Protein AF-A0A1F8VL27-F1 (afdb_monomer_lite)

Structure (mmCIF, N/CA/C/O backbone):
data_AF-A0A1F8VL27-F1
#
_entry.id   AF-A0A1F8VL27-F1
#
loop_
_atom_site.group_PDB
_atom_site.id
_atom_site.type_symbol
_atom_site.label_atom_id
_atom_site.label_alt_id
_atom_site.label_comp_id
_atom_site.label_asym_id
_atom_site.label_entity_id
_atom_site.label_seq_id
_atom_site.pdbx_PDB_ins_code
_atom_site.Cartn_x
_atom_site.Cartn_y
_atom_site.Cartn_z
_atom_site.occupancy
_atom_site.B_iso_or_equiv
_atom_site.auth_seq_id
_atom_site.auth_comp_id
_atom_site.auth_asym_id
_atom_site.auth_atom_id
_atom_site.pdbx_PDB_model_num
ATOM 1 N N . MET A 1 1 ? 39.957 13.087 52.249 1.00 36.94 1 MET A N 1
ATOM 2 C CA . MET A 1 1 ? 40.520 11.747 52.530 1.00 36.94 1 MET A CA 1
ATOM 3 C C . MET A 1 1 ? 40.989 11.180 51.196 1.00 36.94 1 MET A C 1
ATOM 5 O O . MET A 1 1 ? 40.164 10.711 50.435 1.00 36.94 1 MET A O 1
ATOM 9 N N . ASN A 1 2 ? 42.167 11.561 50.701 1.00 27.11 2 ASN A N 1
ATOM 10 C CA . ASN A 1 2 ? 43.513 11.086 51.067 1.00 27.11 2 ASN A CA 1
ATOM 11 C C . ASN A 1 2 ? 43.700 9.573 50.906 1.00 27.11 2 ASN A C 1
ATOM 13 O O . ASN A 1 2 ? 43.392 8.834 51.829 1.00 27.11 2 ASN A O 1
ATOM 17 N N . TYR A 1 3 ? 44.274 9.186 49.764 1.00 26.30 3 TYR A N 1
ATOM 18 C CA . TYR A 1 3 ? 45.431 8.286 49.612 1.00 26.30 3 TYR A CA 1
ATOM 19 C C . TYR A 1 3 ? 46.085 8.675 48.262 1.00 26.30 3 TYR A C 1
ATOM 21 O O . TYR A 1 3 ? 45.430 8.583 47.231 1.00 26.30 3 TYR A O 1
ATOM 29 N N . PHE A 1 4 ? 47.180 9.456 48.219 1.00 30.64 4 PHE A N 1
ATOM 30 C CA . PHE A 1 4 ? 48.604 9.043 48.260 1.00 30.64 4 PHE A CA 1
ATOM 31 C C . PHE A 1 4 ? 48.902 7.779 47.424 1.00 30.64 4 PHE A C 1
ATOM 33 O O . PHE A 1 4 ? 48.268 6.763 47.657 1.00 30.64 4 PHE A O 1
ATOM 40 N N . ALA A 1 5 ? 49.900 7.674 46.539 1.00 28.06 5 ALA A N 1
ATOM 41 C CA . ALA A 1 5 ? 50.883 8.572 45.920 1.00 28.06 5 ALA A CA 1
ATOM 42 C C . ALA A 1 5 ? 51.771 7.727 44.970 1.00 28.06 5 ALA A C 1
ATOM 44 O O . ALA A 1 5 ? 51.901 6.527 45.198 1.00 28.06 5 ALA A O 1
ATOM 45 N N . ARG A 1 6 ? 52.460 8.401 44.027 1.00 28.55 6 ARG A N 1
ATOM 46 C CA . ARG A 1 6 ? 53.805 8.143 43.424 1.00 28.55 6 ARG A CA 1
ATOM 47 C C . ARG A 1 6 ? 53.792 8.246 41.894 1.00 28.55 6 ARG A C 1
ATOM 49 O O . ARG A 1 6 ? 53.113 7.492 41.218 1.00 28.55 6 ARG A O 1
ATOM 56 N N . GLN A 1 7 ? 54.339 9.353 41.381 1.00 30.64 7 GLN A N 1
ATOM 57 C CA . GLN A 1 7 ? 55.710 9.520 40.844 1.00 30.64 7 GLN A CA 1
ATOM 58 C C . GLN A 1 7 ? 55.861 8.928 39.434 1.00 30.64 7 GLN A C 1
ATOM 60 O O . GLN A 1 7 ? 55.833 7.723 39.245 1.00 30.64 7 GLN A O 1
ATOM 65 N N . LEU A 1 8 ? 55.827 9.803 38.425 1.00 28.73 8 LEU A N 1
ATOM 66 C CA . LEU A 1 8 ? 56.994 10.374 37.726 1.00 28.73 8 LEU A CA 1
ATOM 67 C C . LEU A 1 8 ? 57.641 9.386 36.748 1.00 28.73 8 LEU A C 1
ATOM 69 O O . LEU A 1 8 ? 58.440 8.539 37.126 1.00 28.73 8 LEU A O 1
ATOM 73 N N . SER A 1 9 ? 57.395 9.603 35.460 1.00 27.09 9 SER A N 1
ATOM 74 C CA . SER A 1 9 ? 58.487 9.737 34.492 1.00 27.09 9 SER A CA 1
ATOM 75 C C . SER A 1 9 ? 57.970 10.393 33.214 1.00 27.09 9 SER A C 1
ATOM 77 O O . SER A 1 9 ? 57.107 9.891 32.503 1.00 27.09 9 SER A O 1
ATOM 79 N N . THR A 1 10 ? 58.510 11.583 32.991 1.00 37.25 10 THR A N 1
ATOM 80 C CA . THR A 1 10 ? 58.741 12.260 31.717 1.00 37.25 10 THR A CA 1
ATOM 81 C C . THR A 1 10 ? 58.771 11.330 30.503 1.00 37.25 10 THR A C 1
ATOM 83 O O . THR A 1 10 ? 59.777 10.683 30.228 1.00 37.25 10 THR A O 1
ATOM 86 N N . GLY A 1 11 ? 57.687 11.351 29.733 1.00 29.72 11 GLY A N 1
ATOM 87 C CA . GLY A 1 11 ? 57.675 10.997 28.322 1.00 29.72 11 GLY A CA 1
ATOM 88 C C . GLY A 1 11 ? 57.187 12.212 27.552 1.00 29.72 11 GLY A C 1
ATOM 89 O O . GLY A 1 11 ? 55.986 12.457 27.481 1.00 29.72 11 GLY A O 1
ATOM 90 N N . LEU A 1 12 ? 58.120 13.006 27.027 1.00 30.39 12 LEU A N 1
ATOM 91 C CA . LEU A 1 12 ? 57.834 14.044 26.046 1.00 30.39 12 LEU A CA 1
ATOM 92 C C . LEU A 1 12 ? 57.319 13.324 24.789 1.00 30.39 12 LEU A C 1
ATOM 94 O O . LEU A 1 12 ? 58.101 12.912 23.936 1.00 30.39 12 LEU A O 1
ATOM 98 N N . ILE A 1 13 ? 56.010 13.077 24.712 1.00 35.03 13 ILE A N 1
ATOM 99 C CA . ILE A 1 13 ? 55.389 12.585 23.486 1.00 35.03 13 ILE A CA 1
ATOM 100 C C . ILE A 1 13 ? 55.465 13.750 22.508 1.00 35.03 13 ILE A C 1
ATOM 102 O O . ILE A 1 13 ? 54.725 14.726 22.616 1.00 35.03 13 ILE A O 1
ATOM 106 N N . LEU A 1 14 ? 56.408 13.644 21.574 1.00 33.88 14 LEU A N 1
ATOM 107 C CA . LEU A 1 14 ? 56.347 14.320 20.291 1.00 33.88 14 LEU A CA 1
ATOM 108 C C . LEU A 1 14 ? 54.951 14.061 19.711 1.00 33.88 14 LEU A C 1
ATOM 110 O O . LEU A 1 14 ? 54.692 13.009 19.124 1.00 33.88 14 LEU A O 1
ATOM 114 N N . LEU A 1 15 ? 54.047 15.027 19.888 1.00 35.53 15 LEU A N 1
ATOM 115 C CA . LEU A 1 15 ? 52.908 15.234 19.005 1.00 35.53 15 LEU A CA 1
ATOM 116 C C . LEU A 1 15 ? 53.503 15.540 17.632 1.00 35.53 15 LEU A C 1
ATOM 118 O O . LEU A 1 15 ? 53.679 16.692 17.243 1.00 35.53 15 LEU A O 1
ATOM 122 N N . SER A 1 16 ? 53.888 14.479 16.922 1.00 41.06 16 SER A N 1
ATOM 123 C CA . SER A 1 16 ? 54.054 14.551 15.484 1.00 41.06 16 SER A CA 1
ATOM 124 C C . SER A 1 16 ? 52.701 14.989 14.949 1.00 41.06 16 SER A C 1
ATOM 126 O O . SER A 1 16 ? 51.689 14.295 15.058 1.00 41.06 16 SER A O 1
ATOM 128 N N . THR A 1 17 ? 52.666 16.219 14.460 1.00 42.97 17 THR A N 1
ATOM 129 C CA . THR A 1 17 ? 51.613 16.701 13.594 1.00 42.97 17 THR A CA 1
ATOM 130 C C . THR A 1 17 ? 51.611 15.767 12.391 1.00 42.97 17 THR A C 1
ATOM 132 O O . THR A 1 17 ? 52.380 15.938 11.445 1.00 42.97 17 THR A O 1
ATOM 135 N N . LEU A 1 18 ? 50.771 14.730 12.441 1.00 41.00 18 LEU A N 1
ATOM 136 C CA . LEU A 1 18 ? 50.341 14.002 11.257 1.00 41.00 18 LEU A CA 1
ATOM 137 C C . LEU A 1 18 ? 49.585 15.017 10.399 1.00 41.00 18 LEU A C 1
ATOM 139 O O . LEU A 1 18 ? 48.360 15.116 10.429 1.00 41.00 18 LEU A O 1
ATOM 143 N N . SER A 1 19 ? 50.351 15.826 9.672 1.00 44.06 19 SER A N 1
ATOM 144 C CA . SER A 1 19 ? 49.886 16.549 8.509 1.00 44.06 19 SER A CA 1
ATOM 145 C C . SER A 1 19 ? 49.501 15.470 7.511 1.00 44.06 19 SER A C 1
ATOM 147 O O . SER A 1 19 ? 50.305 14.977 6.726 1.00 44.06 19 SER A O 1
ATOM 149 N N . THR A 1 20 ? 48.254 15.021 7.610 1.00 48.81 20 THR A N 1
ATOM 150 C CA . THR A 1 20 ? 47.612 14.291 6.530 1.00 48.81 20 THR A CA 1
ATOM 151 C C . THR A 1 20 ? 47.454 15.305 5.409 1.00 48.81 20 THR A C 1
ATOM 153 O O . THR A 1 20 ? 46.457 16.014 5.301 1.00 48.81 20 THR A O 1
ATOM 156 N N . THR A 1 21 ? 48.507 15.461 4.610 1.00 52.22 21 THR A N 1
ATOM 157 C CA . THR A 1 21 ? 48.417 16.115 3.315 1.00 52.22 21 THR A CA 1
ATOM 158 C C . THR A 1 21 ? 47.567 15.202 2.449 1.00 52.22 21 THR A C 1
ATOM 160 O O . THR A 1 21 ? 48.049 14.310 1.754 1.00 52.22 21 THR A O 1
ATOM 163 N N . TRP A 1 22 ? 46.250 15.369 2.555 1.00 57.56 22 TRP A N 1
ATOM 164 C CA . TRP A 1 22 ? 45.327 14.794 1.595 1.00 57.56 22 TRP A CA 1
ATOM 165 C C . TRP A 1 22 ? 45.775 15.264 0.215 1.00 57.56 22 TRP A C 1
ATOM 167 O O . TRP A 1 22 ? 46.064 16.447 0.022 1.00 57.56 22 TRP A O 1
ATOM 177 N N . ALA A 1 23 ? 45.894 14.331 -0.726 1.00 67.69 23 ALA A N 1
ATOM 178 C CA . ALA A 1 23 ? 46.210 14.682 -2.098 1.00 67.69 23 ALA A CA 1
ATOM 179 C C . ALA A 1 23 ? 45.187 15.720 -2.586 1.00 67.69 23 ALA A C 1
ATOM 181 O O . ALA A 1 23 ? 43.984 15.463 -2.575 1.00 67.69 23 ALA A O 1
ATOM 182 N N . VAL A 1 24 ? 45.660 16.901 -2.983 1.00 72.88 24 VAL A N 1
ATOM 183 C CA . VAL A 1 24 ? 44.799 17.951 -3.531 1.00 72.88 24 VAL A CA 1
ATOM 184 C C . VAL A 1 24 ? 44.707 17.717 -5.033 1.00 72.88 24 VAL A C 1
ATOM 186 O O . VAL A 1 24 ? 45.680 17.907 -5.762 1.00 72.88 24 VAL A O 1
ATOM 189 N N . SER A 1 25 ? 43.554 17.242 -5.503 1.00 82.56 25 SER A N 1
ATOM 190 C CA . SER A 1 25 ? 43.294 17.095 -6.936 1.00 82.56 25 SER A CA 1
ATOM 191 C C . SER A 1 25 ? 43.260 18.462 -7.624 1.00 82.56 25 SER A C 1
ATOM 193 O O . SER A 1 25 ? 42.829 19.448 -7.028 1.00 82.56 25 SER A O 1
ATOM 195 N N . ASN A 1 26 ? 43.677 18.526 -8.893 1.00 91.56 26 ASN A N 1
ATOM 196 C CA . ASN A 1 26 ? 43.530 19.736 -9.702 1.00 91.56 26 ASN A CA 1
ATOM 197 C C . ASN A 1 26 ? 42.027 20.067 -9.860 1.00 91.56 26 ASN A C 1
ATOM 199 O O . ASN A 1 26 ? 41.312 19.262 -10.468 1.00 91.56 26 ASN A O 1
ATOM 203 N N . PRO A 1 27 ? 41.542 21.227 -9.369 1.00 90.56 27 PRO A N 1
ATOM 204 C CA . PRO A 1 27 ? 40.117 21.559 -9.403 1.00 90.56 27 PRO A CA 1
ATOM 205 C C . PRO A 1 27 ? 39.519 21.577 -10.815 1.00 90.56 27 PRO A C 1
ATOM 207 O O . PRO A 1 27 ? 38.385 21.149 -10.999 1.00 90.56 27 PRO A O 1
ATOM 210 N N . ALA A 1 28 ? 40.286 22.005 -11.824 1.00 92.25 28 ALA A N 1
ATOM 211 C CA . ALA A 1 28 ? 39.816 22.048 -13.207 1.00 92.25 28 ALA A CA 1
ATOM 212 C C . ALA A 1 28 ? 39.606 20.641 -13.786 1.00 92.25 28 ALA A C 1
ATOM 214 O O . ALA A 1 28 ? 38.629 20.399 -14.488 1.00 92.25 28 ALA A O 1
ATOM 215 N N . THR A 1 29 ? 40.488 19.689 -13.462 1.00 92.25 29 THR A N 1
ATOM 216 C CA . THR A 1 29 ? 40.327 18.288 -13.882 1.00 92.25 29 THR A CA 1
ATOM 217 C C . THR A 1 29 ? 39.128 17.634 -13.201 1.00 92.25 29 THR A C 1
ATOM 219 O O . THR A 1 29 ? 38.377 16.914 -13.854 1.00 92.25 29 THR A O 1
ATOM 222 N N . VAL A 1 30 ? 38.923 17.901 -11.907 1.00 89.94 30 VAL A N 1
ATOM 223 C CA . VAL A 1 30 ? 37.743 17.418 -11.171 1.00 89.94 30 VAL A CA 1
ATOM 224 C C . VAL A 1 30 ? 36.461 17.974 -11.790 1.00 89.94 30 VAL A C 1
ATOM 226 O O . VAL A 1 30 ? 35.530 17.210 -12.034 1.00 89.94 30 VAL A O 1
ATOM 229 N N . GLN A 1 31 ? 36.436 19.271 -12.111 1.00 91.44 31 GLN A N 1
ATOM 230 C CA . GLN A 1 31 ? 35.286 19.897 -12.761 1.00 91.44 31 GLN A CA 1
ATOM 231 C C . GLN A 1 31 ? 35.016 19.298 -14.145 1.00 91.44 31 GLN A C 1
ATOM 233 O O . GLN A 1 31 ? 33.880 18.946 -14.433 1.00 91.44 31 GLN A O 1
ATOM 238 N N . ALA A 1 32 ? 36.045 19.093 -14.971 1.00 93.38 32 ALA A N 1
ATOM 239 C CA . ALA A 1 32 ? 35.875 18.496 -16.296 1.00 93.38 32 ALA A CA 1
ATOM 240 C C . ALA A 1 32 ? 35.291 17.069 -16.238 1.00 93.38 32 ALA A C 1
ATOM 242 O O . ALA A 1 32 ? 34.470 16.700 -17.076 1.00 93.38 32 ALA A O 1
ATOM 243 N N . LEU A 1 33 ? 35.686 16.265 -15.243 1.00 91.81 33 LEU A N 1
ATOM 244 C CA . LEU A 1 33 ? 35.096 14.941 -15.014 1.00 91.81 33 LEU A CA 1
ATOM 245 C C . LEU A 1 33 ? 33.637 15.034 -14.550 1.00 91.81 33 LEU A C 1
ATOM 247 O O . LEU A 1 33 ? 32.814 14.237 -14.992 1.00 91.81 33 LEU A O 1
ATOM 251 N N . ALA A 1 34 ? 33.310 16.009 -13.699 1.00 90.75 34 ALA A N 1
ATOM 252 C CA . ALA A 1 34 ? 31.933 16.264 -13.286 1.00 90.75 34 ALA A CA 1
ATOM 253 C C . ALA A 1 34 ? 31.058 16.720 -14.467 1.00 90.75 34 ALA A C 1
ATOM 255 O O . ALA A 1 34 ? 29.938 16.244 -14.624 1.00 90.75 34 ALA A O 1
ATOM 256 N N . ASP A 1 35 ? 31.575 17.589 -15.337 1.00 92.75 35 ASP A N 1
ATOM 257 C CA . ASP A 1 35 ? 30.876 18.046 -16.543 1.00 92.75 35 ASP A CA 1
ATOM 258 C C . ASP A 1 35 ? 30.627 16.888 -17.520 1.00 92.75 35 ASP A C 1
ATOM 260 O O . ASP A 1 35 ? 29.543 16.778 -18.100 1.00 92.75 35 ASP A O 1
ATOM 264 N N . LEU A 1 36 ? 31.602 15.984 -17.658 1.00 94.75 36 LEU A N 1
ATOM 265 C CA . LEU A 1 36 ? 31.457 14.770 -18.453 1.00 94.75 36 LEU A CA 1
ATOM 266 C C . LEU A 1 36 ? 30.345 13.864 -17.900 1.00 94.75 36 LEU A C 1
ATOM 268 O O . LEU A 1 36 ? 29.462 13.465 -18.659 1.00 94.75 36 LEU A O 1
ATOM 272 N N . ASP A 1 37 ? 30.340 13.591 -16.593 1.00 91.50 37 ASP A N 1
ATOM 273 C CA . ASP A 1 37 ? 29.287 12.797 -15.943 1.00 91.50 37 ASP A CA 1
ATOM 274 C C . ASP A 1 37 ? 27.902 13.445 -16.105 1.00 91.50 37 ASP A C 1
ATOM 276 O O . ASP A 1 37 ? 26.944 12.791 -16.523 1.00 91.50 37 ASP A O 1
ATOM 280 N N . ASN A 1 38 ? 27.811 14.763 -15.911 1.00 91.44 38 ASN A N 1
ATOM 281 C CA . ASN A 1 38 ? 26.582 15.523 -16.134 1.00 91.44 38 ASN A CA 1
ATOM 282 C C . ASN A 1 38 ? 26.054 15.358 -17.570 1.00 91.44 38 ASN A C 1
ATOM 284 O O . ASN A 1 38 ? 24.850 15.178 -17.766 1.00 91.44 38 ASN A O 1
ATOM 288 N N . SER A 1 39 ? 26.935 15.373 -18.577 1.00 94.50 39 SER A N 1
ATOM 289 C CA . SER A 1 39 ? 26.544 15.160 -19.979 1.00 94.50 39 SER A CA 1
ATOM 290 C C . SER A 1 39 ? 25.993 13.747 -20.231 1.00 94.50 39 SER A C 1
ATOM 292 O O . SER A 1 39 ? 25.016 13.571 -20.972 1.00 94.50 39 SER A O 1
ATOM 294 N N . PHE A 1 40 ? 26.553 12.734 -19.560 1.00 92.38 40 PHE A N 1
ATOM 295 C CA . PHE A 1 40 ? 26.051 11.362 -19.619 1.00 92.38 40 PHE A CA 1
ATOM 296 C C . PHE A 1 40 ? 24.668 11.263 -18.975 1.00 92.38 40 PHE A C 1
ATOM 298 O O . PHE A 1 40 ? 23.736 10.748 -19.594 1.00 92.38 40 PHE A O 1
ATOM 305 N N . VAL A 1 41 ? 24.498 11.835 -17.780 1.00 89.06 41 VAL A N 1
ATOM 306 C CA . VAL A 1 41 ? 23.215 11.873 -17.061 1.00 89.06 41 VAL A CA 1
ATOM 307 C C . VAL A 1 41 ? 22.126 12.564 -17.885 1.00 89.06 41 VAL A C 1
ATOM 309 O O . VAL A 1 41 ? 21.009 12.053 -17.973 1.00 89.06 41 VAL A O 1
ATOM 312 N N . GLN A 1 42 ? 22.430 13.681 -18.550 1.00 91.31 42 GLN A N 1
ATOM 313 C CA . GLN A 1 42 ? 21.480 14.365 -19.439 1.00 91.31 42 GLN A CA 1
ATOM 314 C C . GLN A 1 42 ? 21.039 13.483 -20.617 1.00 91.31 42 GLN A C 1
ATOM 316 O O . GLN A 1 42 ? 19.848 13.438 -20.955 1.00 91.31 42 GLN A O 1
ATOM 321 N N . THR A 1 43 ? 21.981 12.745 -21.208 1.00 91.94 43 THR A N 1
ATOM 322 C CA . THR A 1 43 ? 21.698 11.797 -22.293 1.00 91.94 43 THR A CA 1
ATOM 323 C C . THR A 1 43 ? 20.787 10.669 -21.804 1.00 91.94 43 THR A C 1
ATOM 325 O O . THR A 1 43 ? 19.757 10.395 -22.425 1.00 91.94 43 THR A O 1
ATOM 328 N N . TYR A 1 44 ? 21.096 10.071 -20.647 1.00 90.75 44 TYR A N 1
ATOM 329 C CA . TYR A 1 44 ? 20.262 9.030 -20.040 1.00 90.75 44 TYR A CA 1
ATOM 330 C C . TYR A 1 44 ? 18.858 9.539 -19.714 1.00 90.75 44 TYR A C 1
ATOM 332 O O . TYR A 1 44 ? 17.879 8.882 -20.050 1.00 90.75 44 TYR A O 1
ATOM 340 N N . ASN A 1 45 ? 18.732 10.731 -19.128 1.00 90.56 45 ASN A N 1
ATOM 341 C CA . ASN A 1 45 ? 17.435 11.310 -18.775 1.00 90.56 45 ASN A CA 1
ATOM 342 C C . ASN A 1 45 ? 16.536 11.531 -19.997 1.00 90.56 45 ASN A C 1
ATOM 344 O O . ASN A 1 45 ? 15.336 11.254 -19.937 1.00 90.56 45 ASN A O 1
ATOM 348 N N . SER A 1 46 ? 17.112 11.976 -21.116 1.00 92.31 46 SER A N 1
ATOM 349 C CA . SER A 1 46 ? 16.371 12.155 -22.370 1.00 92.31 46 SER A CA 1
ATOM 350 C C . SER A 1 46 ? 15.839 10.820 -22.901 1.00 92.31 46 SER A C 1
ATOM 352 O O . SER A 1 46 ? 14.667 10.714 -23.268 1.00 92.31 46 SER A O 1
ATOM 354 N N . TRP A 1 47 ? 16.670 9.773 -22.868 1.00 93.69 47 TRP A N 1
ATOM 355 C CA . TRP A 1 47 ? 16.268 8.425 -23.272 1.00 93.69 47 TRP A CA 1
ATOM 356 C C . TRP A 1 47 ? 15.226 7.811 -22.322 1.00 93.69 47 TRP A C 1
ATOM 358 O O . TRP A 1 47 ? 14.260 7.192 -22.778 1.00 93.69 47 TRP A O 1
ATOM 368 N N . ASN A 1 48 ? 15.374 8.025 -21.011 1.00 93.88 48 ASN A N 1
ATOM 369 C CA . ASN A 1 48 ? 14.428 7.579 -19.984 1.00 93.88 48 ASN A CA 1
ATOM 370 C C . ASN A 1 48 ? 13.050 8.187 -20.214 1.00 93.88 48 ASN A C 1
ATOM 372 O O . ASN A 1 48 ? 12.060 7.462 -20.230 1.00 93.88 48 ASN A O 1
ATOM 376 N N . LYS A 1 49 ? 12.983 9.496 -20.475 1.00 93.06 49 LYS A N 1
ATOM 377 C CA . LYS A 1 49 ? 11.719 10.161 -20.789 1.00 93.06 49 LYS A CA 1
ATOM 378 C C . LYS A 1 49 ? 11.044 9.536 -22.014 1.00 93.06 49 LYS A C 1
ATOM 380 O O . LYS A 1 49 ? 9.891 9.132 -21.923 1.00 93.06 49 LYS A O 1
ATOM 385 N N . ALA A 1 50 ? 11.767 9.417 -23.131 1.00 94.19 50 ALA A N 1
ATOM 386 C CA . ALA A 1 50 ? 11.216 8.858 -24.367 1.00 94.19 50 ALA A CA 1
ATOM 387 C C . ALA A 1 50 ? 10.705 7.417 -24.183 1.00 94.19 50 ALA A C 1
ATOM 389 O O . ALA A 1 50 ? 9.644 7.061 -24.687 1.00 94.19 50 ALA A O 1
ATOM 390 N N . THR A 1 51 ? 11.435 6.607 -23.415 1.00 95.62 51 THR A N 1
ATOM 391 C CA . THR A 1 51 ? 11.067 5.211 -23.136 1.00 95.62 51 THR A CA 1
ATOM 392 C C . THR A 1 51 ? 9.839 5.122 -22.238 1.00 95.62 51 THR A C 1
ATOM 394 O O . THR A 1 51 ? 8.925 4.359 -22.529 1.00 95.62 51 THR A O 1
ATOM 397 N N . GLY A 1 52 ? 9.786 5.927 -21.174 1.00 94.06 52 GLY A N 1
ATOM 398 C CA . GLY A 1 52 ? 8.628 5.998 -20.286 1.00 94.06 52 GLY A CA 1
ATOM 399 C C . GLY A 1 52 ? 7.360 6.444 -21.014 1.00 94.06 52 GLY A C 1
ATOM 400 O O . GLY A 1 52 ? 6.308 5.835 -20.840 1.00 94.06 52 GLY A O 1
ATOM 401 N N . ASP A 1 53 ? 7.468 7.453 -21.884 1.00 90.69 53 ASP A N 1
ATOM 402 C CA . ASP A 1 53 ? 6.346 7.947 -22.692 1.00 90.69 53 ASP A CA 1
ATOM 403 C C . ASP A 1 53 ? 5.795 6.869 -23.647 1.00 90.69 53 ASP A C 1
ATOM 405 O O . ASP A 1 53 ? 4.584 6.831 -23.893 1.00 90.69 53 ASP A O 1
ATOM 409 N N . ALA A 1 54 ? 6.669 5.983 -24.141 1.00 93.62 54 ALA A N 1
ATOM 410 C CA . ALA A 1 54 ? 6.345 4.898 -25.065 1.00 93.62 54 ALA A CA 1
ATOM 411 C C . ALA A 1 54 ? 5.891 3.588 -24.386 1.00 93.62 54 ALA A C 1
ATOM 413 O O . ALA A 1 54 ? 5.351 2.718 -25.065 1.00 93.62 54 ALA A O 1
ATOM 414 N N . ALA A 1 55 ? 6.063 3.429 -23.069 1.00 92.88 55 ALA A N 1
ATOM 415 C CA . ALA A 1 55 ? 5.843 2.173 -22.334 1.00 92.88 55 ALA A CA 1
ATOM 416 C C . ALA A 1 55 ? 4.358 1.810 -22.085 1.00 92.88 55 ALA A C 1
ATOM 418 O O . ALA A 1 55 ? 4.021 1.197 -21.075 1.00 92.88 55 ALA A O 1
ATOM 419 N N . ARG A 1 56 ? 3.448 2.213 -22.979 1.00 92.94 56 ARG A N 1
ATOM 420 C CA . ARG A 1 56 ? 1.991 2.074 -22.819 1.00 92.94 56 ARG A CA 1
ATOM 421 C C . ARG A 1 56 ? 1.486 0.705 -23.308 1.00 92.94 56 ARG A C 1
ATOM 423 O O . ARG A 1 56 ? 1.945 0.250 -24.354 1.00 92.94 56 ARG A O 1
ATOM 430 N N . PRO A 1 57 ? 0.480 0.090 -22.653 1.00 96.56 57 PRO A N 1
ATOM 431 C CA . PRO A 1 57 ? -0.365 0.658 -21.598 1.00 96.56 57 PRO A CA 1
ATOM 432 C C . PRO A 1 57 ? 0.308 0.700 -20.218 1.00 96.56 57 PRO A C 1
ATOM 434 O O . PRO A 1 57 ? 1.155 -0.133 -19.899 1.00 96.56 57 PRO A O 1
ATOM 437 N N . ILE A 1 58 ? -0.103 1.662 -19.385 1.00 97.50 58 ILE A N 1
ATOM 438 C CA . ILE A 1 58 ? 0.401 1.851 -18.016 1.00 97.50 58 ILE A CA 1
ATOM 439 C C . ILE A 1 58 ? -0.773 1.965 -17.049 1.00 97.50 58 ILE A C 1
ATOM 441 O O . ILE A 1 58 ? -1.705 2.727 -17.290 1.00 97.50 58 ILE A O 1
ATOM 445 N N . LEU A 1 59 ? -0.703 1.259 -15.924 1.00 98.00 59 LEU A N 1
ATOM 446 C CA . LEU A 1 59 ? -1.588 1.443 -14.782 1.00 98.00 59 LEU A CA 1
ATOM 447 C C . LEU A 1 59 ? -0.838 2.195 -13.683 1.00 98.00 59 LEU A C 1
ATOM 449 O O . LEU A 1 59 ? 0.081 1.665 -13.061 1.00 98.00 59 LEU A O 1
ATOM 453 N N . MET A 1 60 ? -1.238 3.429 -13.415 1.00 96.94 60 MET A N 1
ATOM 454 C CA . MET A 1 60 ? -0.731 4.174 -12.269 1.00 96.94 60 MET A CA 1
ATOM 455 C C . MET A 1 60 ? -1.674 4.045 -11.088 1.00 96.94 60 MET A C 1
ATOM 457 O O . MET A 1 60 ? -2.894 4.074 -11.251 1.00 96.94 60 MET A O 1
ATOM 461 N N . VAL A 1 61 ? -1.099 3.936 -9.896 1.00 96.69 61 VAL A N 1
ATOM 462 C CA . VAL A 1 61 ? -1.860 3.783 -8.658 1.00 96.69 61 VAL A CA 1
ATOM 463 C C . VAL A 1 61 ? -1.340 4.754 -7.617 1.00 96.69 61 VAL A C 1
ATOM 465 O O . VAL A 1 61 ? -0.154 4.742 -7.303 1.00 96.69 61 VAL A O 1
ATOM 468 N N . SER A 1 62 ? -2.228 5.581 -7.074 1.00 94.00 62 SER A N 1
ATOM 469 C CA . SER A 1 62 ? -1.934 6.506 -5.980 1.00 94.00 62 SER A CA 1
ATOM 470 C C . SER A 1 62 ? -3.011 6.369 -4.910 1.00 94.00 62 SER A C 1
ATOM 472 O O . SER A 1 62 ? -4.170 6.712 -5.141 1.00 94.00 62 SER A O 1
ATOM 474 N N . ASP A 1 63 ? -2.630 5.832 -3.751 1.00 90.94 63 ASP A N 1
ATOM 475 C CA . ASP A 1 63 ? -3.546 5.458 -2.667 1.00 90.94 63 ASP A CA 1
ATOM 476 C C . ASP A 1 63 ? -4.666 4.505 -3.142 1.00 90.94 63 ASP A C 1
ATOM 478 O O . ASP A 1 63 ? -4.400 3.333 -3.412 1.00 90.94 63 ASP A O 1
ATOM 482 N N . PHE A 1 64 ? -5.904 4.988 -3.277 1.00 92.88 64 PHE A N 1
ATOM 483 C CA . PHE A 1 64 ? -7.032 4.224 -3.826 1.00 92.88 64 PHE A CA 1
ATOM 484 C C . PHE A 1 64 ? -7.413 4.633 -5.256 1.00 92.88 64 PHE A C 1
ATOM 486 O O . PHE A 1 64 ? -8.379 4.106 -5.805 1.00 92.88 64 PHE A O 1
ATOM 493 N N . SER A 1 65 ? -6.678 5.562 -5.867 1.00 95.50 65 SER A N 1
ATOM 494 C CA . SER A 1 65 ? -6.913 6.024 -7.232 1.00 95.50 65 SER A CA 1
ATOM 495 C C . SER A 1 65 ? -6.112 5.193 -8.227 1.00 95.50 65 SER A C 1
ATOM 497 O O . SER A 1 65 ? -4.890 5.085 -8.120 1.00 95.50 65 SER A O 1
ATOM 499 N N . TYR A 1 66 ? -6.808 4.632 -9.209 1.00 97.81 66 TYR A N 1
ATOM 500 C CA . TYR A 1 66 ? -6.252 3.853 -10.305 1.00 97.81 66 TYR A CA 1
ATOM 501 C C . TYR A 1 66 ? -6.452 4.625 -11.602 1.00 97.81 66 TYR A C 1
ATOM 503 O O . TYR A 1 66 ? -7.563 5.059 -11.907 1.00 97.81 66 TYR A O 1
ATOM 511 N N . GLN A 1 67 ? -5.386 4.777 -12.379 1.00 97.62 67 GLN A N 1
ATOM 512 C CA . GLN A 1 67 ? -5.407 5.453 -13.666 1.00 97.62 67 GLN A CA 1
ATOM 513 C C . GLN A 1 67 ? -4.791 4.549 -14.732 1.00 97.62 67 GLN A C 1
ATOM 515 O O . GLN A 1 67 ? -3.584 4.308 -14.721 1.00 97.62 67 GLN A O 1
ATOM 520 N N . LEU A 1 68 ? -5.615 4.060 -15.657 1.00 98.19 68 LEU A N 1
ATOM 521 C CA . LEU A 1 68 ? -5.158 3.329 -16.830 1.00 98.19 68 LEU A CA 1
ATOM 522 C C . LEU A 1 68 ? -4.894 4.315 -17.970 1.00 98.19 68 LEU A C 1
ATOM 524 O O . LEU A 1 68 ? -5.817 4.958 -18.463 1.00 98.19 68 LEU A O 1
ATOM 528 N N . ILE A 1 69 ? -3.642 4.398 -18.408 1.00 96.75 69 ILE A N 1
ATOM 529 C CA . ILE A 1 69 ? -3.213 5.144 -19.592 1.00 96.75 69 ILE A CA 1
ATOM 530 C C . ILE A 1 69 ? -3.021 4.137 -20.725 1.00 96.75 69 ILE A C 1
ATOM 532 O O . ILE A 1 69 ? -2.128 3.287 -20.676 1.00 96.75 69 ILE A O 1
ATOM 536 N N . ARG A 1 70 ? -3.867 4.216 -21.751 1.00 96.00 70 ARG A N 1
ATOM 537 C CA . ARG A 1 70 ? -3.849 3.297 -22.896 1.00 96.00 70 ARG A CA 1
ATOM 538 C C . ARG A 1 70 ? -2.771 3.693 -23.909 1.00 96.00 70 ARG A C 1
ATOM 540 O O . ARG A 1 70 ? -2.203 4.782 -23.846 1.00 96.00 70 ARG A O 1
ATOM 547 N N . SER A 1 71 ? -2.495 2.813 -24.871 1.00 93.12 71 SER A N 1
ATOM 548 C CA . SER A 1 71 ? -1.484 3.046 -25.917 1.00 93.12 71 SER A CA 1
ATOM 549 C C . SER A 1 71 ? -1.759 4.288 -26.770 1.00 93.12 71 SER A C 1
ATOM 551 O O . SER A 1 71 ? -0.823 4.996 -27.124 1.00 93.12 71 SER A O 1
ATOM 553 N N . ASP A 1 72 ? -3.029 4.614 -27.016 1.00 92.69 72 ASP A N 1
ATOM 554 C CA . ASP A 1 72 ? -3.455 5.838 -27.714 1.00 92.69 72 ASP A CA 1
ATOM 555 C C . ASP A 1 72 ? -3.387 7.110 -26.839 1.00 92.69 72 ASP A C 1
ATOM 557 O O . ASP A 1 72 ? -3.619 8.217 -27.319 1.00 92.69 72 ASP A O 1
ATOM 561 N N . GLY A 1 73 ? -3.048 6.971 -25.553 1.00 90.88 73 GLY A N 1
ATOM 562 C CA . GLY A 1 73 ? -2.986 8.060 -24.581 1.00 90.88 73 GLY A CA 1
ATOM 563 C C . GLY A 1 73 ? -4.301 8.431 -23.919 1.00 90.88 73 GLY A C 1
ATOM 564 O O . GLY A 1 73 ? -4.302 9.308 -23.054 1.00 90.88 73 GLY A O 1
ATOM 565 N N . THR A 1 74 ? -5.399 7.757 -24.255 1.00 95.12 74 THR A N 1
ATOM 566 C CA . THR A 1 74 ? -6.636 7.896 -23.491 1.00 95.12 74 THR A CA 1
ATOM 567 C C . THR A 1 74 ? -6.426 7.412 -22.059 1.00 95.12 74 THR A C 1
ATOM 569 O O . THR A 1 74 ? -5.613 6.525 -21.777 1.00 95.12 74 THR A O 1
ATOM 572 N N . THR A 1 75 ? -7.122 8.066 -21.135 1.00 96.94 75 THR A N 1
ATOM 573 C CA . THR A 1 75 ? -6.955 7.855 -19.701 1.00 96.94 75 THR A CA 1
ATOM 574 C C . THR A 1 75 ? -8.297 7.509 -19.079 1.00 96.94 75 THR A C 1
ATOM 576 O O . THR A 1 75 ? -9.247 8.281 -19.184 1.00 96.94 75 THR A O 1
ATOM 579 N N . GLU A 1 76 ? -8.355 6.368 -18.404 1.00 97.94 76 GLU A N 1
ATOM 580 C CA . GLU A 1 76 ? -9.506 5.924 -17.623 1.00 97.94 76 GLU A CA 1
ATOM 581 C C . GLU A 1 76 ? -9.146 5.942 -16.139 1.00 97.94 76 GLU A C 1
ATOM 583 O O . GLU A 1 76 ? -8.051 5.525 -15.755 1.00 97.94 76 GLU A O 1
ATOM 588 N N . THR A 1 77 ? -10.056 6.418 -15.293 1.00 97.75 77 THR A N 1
ATOM 589 C CA . THR A 1 77 ? -9.836 6.496 -13.847 1.00 97.75 77 THR A CA 1
ATOM 590 C C . THR A 1 77 ? -10.863 5.678 -13.081 1.00 97.75 77 THR A C 1
ATOM 592 O O . THR A 1 77 ? -12.026 5.569 -13.466 1.00 97.75 77 THR A O 1
ATOM 595 N N . PHE A 1 78 ? -10.422 5.104 -11.968 1.00 97.25 78 PHE A N 1
ATOM 596 C CA . PHE A 1 78 ? -11.264 4.388 -11.025 1.00 97.25 78 PHE A CA 1
ATOM 597 C C . PHE A 1 78 ? -10.816 4.709 -9.603 1.00 97.25 78 PHE A C 1
ATOM 599 O O . PHE A 1 78 ? -9.635 4.591 -9.277 1.00 97.25 78 PHE A O 1
ATOM 606 N N . ASN A 1 79 ? -11.759 5.103 -8.749 1.00 96.12 79 ASN A N 1
ATOM 607 C CA . ASN A 1 79 ? -11.505 5.259 -7.324 1.00 96.12 79 ASN A CA 1
ATOM 608 C C . ASN A 1 79 ? -11.976 4.000 -6.589 1.00 96.12 79 ASN A C 1
ATOM 610 O O . ASN A 1 79 ? -13.173 3.729 -6.519 1.00 96.12 79 ASN A O 1
ATOM 614 N N . GLY A 1 80 ? -11.028 3.246 -6.039 1.00 92.69 80 GLY A N 1
ATOM 615 C CA . GLY A 1 80 ? -11.292 2.041 -5.260 1.00 92.69 80 GLY A CA 1
ATOM 616 C C . GLY A 1 80 ? -11.728 2.313 -3.823 1.00 92.69 80 GLY A C 1
ATOM 617 O O . GLY A 1 80 ? -12.058 1.361 -3.122 1.00 92.69 80 GLY A O 1
ATOM 618 N N . LEU A 1 81 ? -11.716 3.572 -3.370 1.00 93.25 81 LEU A N 1
ATOM 619 C CA . LEU A 1 81 ? -12.222 3.961 -2.058 1.00 93.25 81 LEU A CA 1
ATOM 620 C C . LEU A 1 81 ? -13.730 4.182 -2.140 1.00 93.25 81 LEU A C 1
ATOM 622 O O . LEU A 1 81 ? -14.184 5.264 -2.517 1.00 93.25 81 LEU A O 1
ATOM 626 N N . LEU A 1 82 ? -14.495 3.153 -1.789 1.00 93.81 82 LEU A N 1
ATOM 627 C CA . LEU A 1 82 ? -15.954 3.192 -1.821 1.00 93.81 82 LEU A CA 1
ATOM 628 C C . LEU A 1 82 ? -16.533 3.200 -0.404 1.00 93.81 82 LEU A C 1
ATOM 630 O O . LEU A 1 82 ? -15.921 2.698 0.543 1.00 93.81 82 LEU A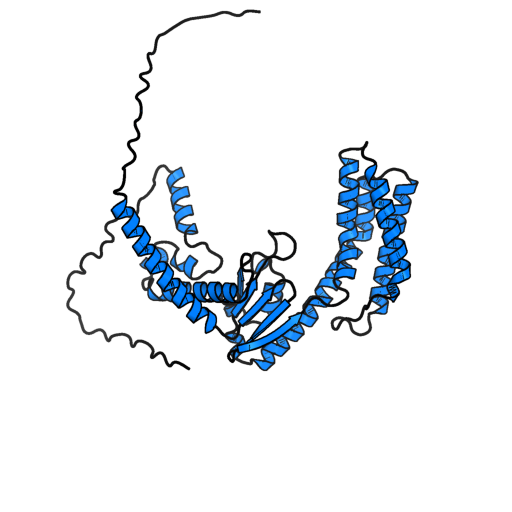 O 1
ATOM 634 N N . SER A 1 83 ? -17.732 3.765 -0.259 1.00 92.38 83 SER A N 1
ATOM 635 C CA . SER A 1 83 ? -18.502 3.623 0.980 1.00 92.38 83 SER A CA 1
ATOM 636 C C . SER A 1 83 ? -18.762 2.135 1.261 1.00 92.38 83 SER A C 1
ATOM 638 O O . SER A 1 83 ? -18.911 1.357 0.308 1.00 92.38 83 SER A O 1
ATOM 640 N N . PRO A 1 84 ? -18.783 1.687 2.529 1.00 96.00 84 PRO A N 1
ATOM 641 C CA . PRO A 1 84 ? -18.539 2.399 3.785 1.00 96.0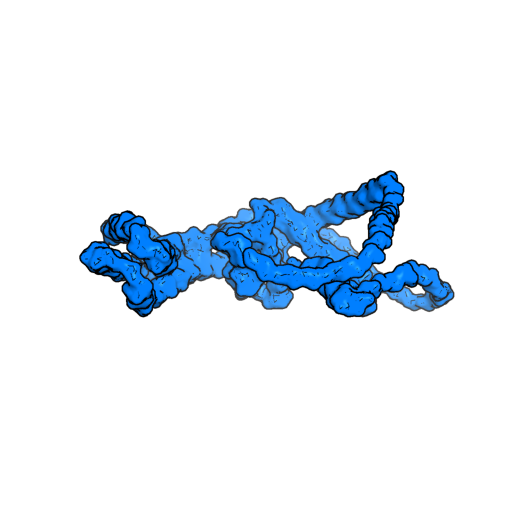0 84 PRO A CA 1
ATOM 642 C C . PRO A 1 84 ? -17.127 2.119 4.350 1.00 96.00 84 PRO A C 1
ATOM 644 O O . PRO A 1 84 ? -16.960 1.669 5.490 1.00 96.00 84 PRO A O 1
ATOM 647 N N . PHE A 1 85 ? -16.071 2.300 3.542 1.00 95.75 85 PHE A N 1
ATOM 648 C CA . PHE A 1 85 ? -14.702 1.966 3.958 1.00 95.75 85 PHE A CA 1
ATOM 649 C C . PHE A 1 85 ? -14.245 2.719 5.213 1.00 95.75 85 PHE A C 1
ATOM 651 O O . PHE A 1 85 ? -13.666 2.114 6.119 1.00 95.75 85 PHE A O 1
ATOM 658 N N . ASN A 1 86 ? -14.459 4.037 5.260 1.00 95.69 86 ASN A N 1
ATOM 659 C CA . ASN A 1 86 ? -13.959 4.870 6.354 1.00 95.69 86 ASN A CA 1
ATOM 660 C C . ASN A 1 86 ? -14.719 4.596 7.653 1.00 95.69 86 ASN A C 1
ATOM 662 O O . ASN A 1 86 ? -14.119 4.607 8.725 1.00 95.69 86 ASN A O 1
ATOM 666 N N . GLU A 1 87 ? -16.003 4.286 7.547 1.00 97.19 87 GLU A N 1
ATOM 667 C CA . GLU A 1 87 ? -16.910 3.953 8.634 1.00 97.19 87 GLU A CA 1
ATOM 668 C C . GLU A 1 87 ? -16.491 2.629 9.283 1.00 97.19 87 GLU A C 1
ATOM 670 O O . GLU A 1 87 ? -16.251 2.565 10.491 1.00 97.19 87 GLU A O 1
ATOM 675 N N . LEU A 1 88 ? -16.294 1.585 8.469 1.00 97.81 88 LEU A N 1
ATOM 676 C CA . LEU A 1 88 ? -15.782 0.288 8.919 1.00 97.81 88 LEU A CA 1
ATOM 677 C C . LEU A 1 88 ? -14.385 0.429 9.544 1.00 97.81 88 LEU A C 1
ATOM 679 O O . LEU A 1 88 ? -14.120 -0.066 10.643 1.00 97.81 88 LEU A O 1
ATOM 683 N N . LYS A 1 89 ? -13.490 1.168 8.881 1.00 96.19 89 LYS A N 1
ATOM 684 C CA . LYS A 1 89 ? -12.137 1.435 9.380 1.00 96.19 89 LYS A CA 1
ATOM 685 C C . LYS A 1 89 ? -12.156 2.198 10.709 1.00 96.19 89 LYS A C 1
ATOM 687 O O . LYS A 1 89 ? -11.347 1.888 11.581 1.00 96.19 89 LYS A O 1
ATOM 692 N N . ALA A 1 90 ? -13.062 3.153 10.905 1.00 96.81 90 ALA A N 1
ATOM 693 C CA . ALA A 1 90 ? -13.167 3.907 12.152 1.00 96.81 90 ALA A CA 1
ATOM 694 C C . ALA A 1 90 ? -13.480 2.994 13.347 1.00 96.81 90 ALA A C 1
ATOM 696 O O . ALA A 1 90 ? -12.807 3.085 14.373 1.00 96.81 90 ALA A O 1
ATOM 697 N N . VAL A 1 91 ? -14.420 2.057 13.192 1.00 97.50 91 VAL A N 1
ATOM 698 C CA . VAL A 1 91 ? -14.764 1.091 14.249 1.00 97.50 91 VAL A CA 1
ATOM 699 C C . VAL A 1 91 ? -13.604 0.133 14.536 1.00 97.50 91 VAL A C 1
ATOM 701 O O . VAL A 1 91 ? -13.290 -0.126 15.699 1.00 97.50 91 VAL A O 1
ATOM 704 N N . SER A 1 92 ? -12.869 -0.301 13.507 1.00 97.88 92 SER A N 1
ATOM 705 C CA . SER A 1 92 ? -11.668 -1.130 13.695 1.00 97.88 92 SER A CA 1
ATOM 706 C C . SER A 1 92 ? -10.564 -0.445 14.520 1.00 97.88 92 SER A C 1
ATOM 708 O O . SER A 1 92 ? -9.777 -1.114 15.192 1.00 97.88 92 SER A O 1
ATOM 710 N N . HIS A 1 93 ? -10.517 0.892 14.514 1.00 97.62 93 HIS A N 1
ATOM 711 C CA . HIS A 1 93 ? -9.519 1.679 15.237 1.00 97.62 93 HIS A CA 1
ATOM 712 C C . HIS A 1 93 ? -9.866 1.952 16.703 1.00 97.62 93 HIS A C 1
ATOM 714 O O . HIS A 1 93 ? -9.030 2.512 17.416 1.00 97.62 93 HIS A O 1
ATOM 720 N N . ILE A 1 94 ? -11.042 1.540 17.184 1.00 97.94 94 ILE A N 1
ATOM 721 C CA . ILE A 1 94 ? -11.454 1.811 18.565 1.00 97.94 94 ILE A CA 1
ATOM 722 C C . ILE A 1 94 ? -10.512 1.142 19.575 1.00 97.94 94 ILE A C 1
ATOM 724 O O . ILE A 1 94 ? -10.115 1.786 20.542 1.00 97.94 94 ILE A O 1
ATOM 728 N N . GLY A 1 95 ? -10.072 -0.098 19.332 1.00 97.75 95 GLY A N 1
ATOM 729 C CA . GLY A 1 95 ? -9.088 -0.771 20.193 1.00 97.75 95 GLY A CA 1
ATOM 730 C C . GLY A 1 95 ? -7.772 0.014 20.326 1.00 97.75 95 GLY A C 1
ATOM 731 O O . GLY A 1 95 ? -7.433 0.431 21.434 1.00 97.75 95 GLY A O 1
ATOM 732 N N . PRO A 1 96 ? -7.045 0.288 19.223 1.00 97.81 96 PRO A N 1
ATOM 733 C CA . PRO A 1 96 ? -5.823 1.096 19.251 1.00 97.81 96 PRO A CA 1
ATOM 734 C C . PRO A 1 96 ? -6.011 2.495 19.852 1.00 97.81 96 PRO A C 1
ATOM 736 O O . PRO A 1 96 ? -5.124 2.991 20.551 1.00 97.81 96 PRO A O 1
ATOM 739 N N . TYR A 1 97 ? -7.160 3.131 19.608 1.00 97.75 97 TYR A N 1
ATOM 740 C CA . TYR A 1 97 ? -7.491 4.417 20.217 1.00 97.75 97 TYR A CA 1
ATOM 741 C C . TYR A 1 97 ? -7.600 4.304 21.746 1.00 97.75 97 TYR A C 1
ATOM 743 O O . TYR A 1 97 ? -6.893 5.010 22.462 1.00 97.75 97 TYR A O 1
ATOM 751 N N . LEU A 1 98 ? -8.410 3.370 22.256 1.00 98.19 98 LEU A N 1
ATOM 752 C CA . LEU A 1 98 ? -8.596 3.162 23.695 1.00 98.19 98 LEU A CA 1
ATOM 753 C C . LEU A 1 98 ? -7.299 2.739 24.395 1.00 98.19 98 LEU A C 1
ATOM 755 O O . LEU A 1 98 ? -7.063 3.163 25.528 1.00 98.19 98 LEU A O 1
ATOM 759 N N . PHE A 1 99 ? -6.436 1.968 23.726 1.00 98.44 99 PHE A N 1
ATOM 760 C CA . PHE A 1 99 ? -5.085 1.684 24.216 1.00 98.44 99 PHE A CA 1
ATOM 761 C C . PHE A 1 99 ? -4.286 2.966 24.412 1.00 98.44 99 PHE A C 1
ATOM 763 O O . PHE A 1 99 ? -3.663 3.150 25.450 1.00 98.44 99 PHE A O 1
ATOM 770 N N . SER A 1 100 ? -4.300 3.849 23.413 1.00 97.31 100 SER A N 1
ATOM 771 C CA . SER A 1 100 ? -3.516 5.085 23.423 1.00 97.31 100 SER A CA 1
ATOM 772 C C . SER A 1 100 ? -3.980 6.034 24.530 1.00 97.31 100 SER A C 1
ATOM 774 O O . SER A 1 100 ? -3.143 6.608 25.220 1.00 97.31 100 SER A O 1
ATOM 776 N N . VAL A 1 101 ? -5.296 6.122 24.757 1.00 96.44 101 VAL A N 1
ATOM 777 C CA . VAL A 1 101 ? -5.887 6.867 25.881 1.00 96.44 101 VAL A CA 1
ATOM 778 C C . VAL A 1 101 ? -5.462 6.275 27.230 1.00 96.44 101 VAL A C 1
ATOM 780 O O . VAL A 1 101 ? -5.018 7.003 28.113 1.00 96.44 101 VAL A O 1
ATOM 783 N N . GLY A 1 102 ? -5.553 4.951 27.398 1.00 97.06 102 GLY A N 1
ATOM 784 C CA . GLY A 1 102 ? -5.202 4.293 28.661 1.00 97.06 102 GLY A CA 1
ATOM 785 C C . GLY A 1 102 ? -3.701 4.294 28.952 1.00 97.06 102 GLY A C 1
ATOM 786 O O . GLY A 1 102 ? -3.287 4.444 30.099 1.00 97.06 102 GLY A O 1
ATOM 787 N N . LYS A 1 103 ? -2.860 4.176 27.918 1.00 97.25 103 LYS A N 1
ATOM 788 C CA . LYS A 1 103 ? -1.411 4.007 28.068 1.00 97.25 103 LYS A CA 1
ATOM 789 C C . LYS A 1 103 ? -0.747 5.171 28.796 1.00 97.25 103 LYS A C 1
ATOM 791 O O . LYS A 1 103 ? 0.157 4.918 29.593 1.00 97.25 103 LYS A O 1
ATOM 796 N N . LEU A 1 104 ? -1.182 6.405 28.540 1.00 92.00 104 LEU A N 1
ATOM 797 C CA . LEU A 1 104 ? -0.671 7.585 29.241 1.00 92.00 104 LEU A CA 1
ATOM 798 C C . LEU A 1 104 ? -0.964 7.494 30.741 1.00 92.00 104 LEU A C 1
ATOM 800 O O . LEU A 1 104 ? -0.038 7.584 31.544 1.00 92.00 104 LEU A O 1
ATOM 804 N N . HIS A 1 105 ? -2.207 7.172 31.104 1.00 94.88 105 HIS A N 1
ATOM 805 C CA . HIS A 1 105 ? -2.619 6.985 32.493 1.00 94.88 105 HIS A CA 1
ATOM 806 C C . HIS A 1 105 ? -1.882 5.822 33.185 1.00 94.88 105 HIS A C 1
ATOM 808 O O . HIS A 1 105 ? -1.448 5.949 34.326 1.00 94.88 105 HIS A O 1
ATOM 814 N N . TRP A 1 106 ? -1.658 4.691 32.506 1.00 96.75 106 TRP A N 1
ATOM 815 C CA . TRP A 1 106 ? -0.952 3.546 33.109 1.00 96.75 106 TRP A CA 1
ATOM 816 C C . TRP A 1 106 ? 0.514 3.840 33.431 1.00 96.75 106 TRP A C 1
ATOM 818 O O . TRP A 1 106 ? 1.070 3.261 34.362 1.00 96.75 106 TRP A O 1
ATOM 828 N N . VAL A 1 107 ? 1.159 4.700 32.639 1.00 96.50 107 VAL A N 1
ATOM 829 C CA . VAL A 1 107 ? 2.547 5.128 32.871 1.00 96.50 107 VAL A CA 1
ATOM 830 C C . VAL A 1 107 ? 2.599 6.298 33.858 1.00 96.50 107 VAL A C 1
ATOM 832 O O . VAL A 1 107 ? 3.539 6.398 34.646 1.00 96.50 107 VAL A O 1
ATOM 835 N N . HIS A 1 108 ? 1.573 7.148 33.856 1.00 94.88 108 HIS A N 1
ATOM 836 C CA . HIS A 1 108 ? 1.452 8.322 34.710 1.00 94.88 108 HIS A CA 1
ATOM 837 C C . HIS A 1 108 ? 0.095 8.314 35.438 1.00 94.88 108 HIS A C 1
ATOM 839 O O . HIS A 1 108 ? -0.831 8.983 34.996 1.00 94.88 108 HIS A O 1
ATOM 845 N N . PRO A 1 109 ? -0.044 7.618 36.586 1.00 93.94 109 PRO A N 1
ATOM 846 C CA . PRO A 1 109 ? -1.346 7.441 37.250 1.00 93.94 109 PRO A CA 1
ATOM 847 C C . PRO A 1 109 ? -2.026 8.726 37.741 1.00 93.94 109 PRO A C 1
ATOM 849 O O . PRO A 1 109 ? -3.207 8.706 38.065 1.00 93.94 109 PRO A O 1
ATOM 852 N N . GLN A 1 110 ? -1.281 9.832 37.822 1.00 93.75 110 GLN A N 1
ATOM 853 C CA . GLN A 1 110 ? -1.809 11.159 38.163 1.00 93.75 110 GLN A CA 1
ATOM 854 C C . GLN A 1 110 ? -2.400 11.892 36.946 1.00 93.75 110 GLN A C 1
ATOM 856 O O . GLN A 1 110 ? -3.022 12.939 37.101 1.00 93.75 110 GLN A O 1
ATOM 861 N N . ASP A 1 111 ? -2.176 11.375 35.735 1.00 93.00 111 ASP A N 1
ATOM 862 C CA . ASP A 1 111 ? -2.758 11.901 34.507 1.00 93.00 111 ASP A CA 1
ATOM 863 C C . ASP A 1 111 ? -4.197 11.395 34.363 1.00 93.00 111 ASP A C 1
ATOM 865 O O . ASP A 1 111 ? -4.446 10.232 34.039 1.00 93.00 111 ASP A O 1
ATOM 869 N N . ASP A 1 112 ? -5.145 12.293 34.615 1.00 95.31 112 ASP A N 1
ATOM 870 C CA . ASP A 1 112 ? -6.583 12.051 34.514 1.00 95.31 112 ASP A CA 1
ATOM 871 C C . ASP A 1 112 ? -7.184 12.502 33.167 1.00 95.31 112 ASP A C 1
ATOM 873 O O . ASP A 1 112 ? -8.407 12.467 32.992 1.00 95.31 112 ASP A O 1
ATOM 877 N N . SER A 1 113 ? -6.353 12.887 32.186 1.00 95.94 113 SER A N 1
ATOM 878 C CA . SER A 1 113 ? -6.810 13.317 30.851 1.00 95.94 113 SER A CA 1
ATOM 879 C C . SER A 1 113 ? -7.646 12.254 30.129 1.00 95.94 113 SER A C 1
ATOM 881 O O . SER A 1 113 ? -8.539 12.589 29.344 1.00 95.94 113 SER A O 1
ATOM 883 N N . TRP A 1 114 ? -7.450 10.974 30.465 1.00 97.56 114 TRP A N 1
ATOM 884 C CA . TRP A 1 114 ? -8.232 9.862 29.929 1.00 97.56 114 TRP A CA 1
ATOM 885 C C . TRP A 1 114 ? -9.743 10.033 30.145 1.00 97.56 114 TRP A C 1
ATOM 887 O O . TRP A 1 114 ? -10.521 9.657 29.272 1.00 97.56 114 TRP A O 1
ATOM 897 N N . LYS A 1 115 ? -10.188 10.638 31.259 1.00 98.12 115 LYS A N 1
ATOM 898 C CA . LYS A 1 115 ? -11.622 10.845 31.545 1.00 98.12 115 LYS A CA 1
ATOM 899 C C . LYS A 1 115 ? -12.263 11.775 30.517 1.00 98.12 115 LYS A C 1
ATOM 901 O O . LYS A 1 115 ? -13.353 11.492 30.015 1.00 98.12 115 LYS A O 1
ATOM 906 N N . GLN A 1 116 ? -11.578 12.868 30.183 1.00 97.81 116 GLN A N 1
ATOM 907 C CA . GLN A 1 116 ? -12.045 13.833 29.189 1.00 97.81 116 GLN A CA 1
ATOM 908 C C . GLN A 1 116 ? -12.066 13.212 27.787 1.00 97.81 116 GLN A C 1
ATOM 910 O O . GLN A 1 116 ? -13.062 13.346 27.075 1.00 97.81 116 GLN A O 1
ATOM 915 N N . GLU A 1 117 ? -11.010 12.485 27.416 1.00 97.88 117 GLU A N 1
ATOM 916 C CA . GLU A 1 117 ? -10.931 11.774 26.134 1.00 97.88 117 GLU A CA 1
ATOM 917 C C . GLU A 1 117 ? -12.049 10.733 25.984 1.00 97.88 117 GLU A C 1
ATOM 919 O O . GLU A 1 117 ? -12.769 10.722 24.982 1.00 97.88 117 GLU A O 1
ATOM 924 N N . LEU A 1 118 ? -12.279 9.907 27.009 1.00 98.12 118 LEU A N 1
ATOM 925 C CA . LEU A 1 118 ? -13.353 8.914 26.989 1.00 98.12 118 LEU A CA 1
ATOM 926 C C . LEU A 1 118 ? -14.745 9.554 26.931 1.00 98.12 118 LEU A C 1
ATOM 928 O O . LEU A 1 118 ? -15.590 9.086 26.171 1.00 98.12 118 LEU A O 1
ATOM 932 N N . THR A 1 119 ? -14.978 10.652 27.656 1.00 98.38 119 THR A N 1
ATOM 933 C CA . THR A 1 119 ? -16.249 11.401 27.597 1.00 98.38 119 THR A CA 1
ATOM 934 C C . THR A 1 119 ? -16.500 11.969 26.194 1.00 98.38 119 THR A C 1
ATOM 936 O O . THR A 1 119 ? -17.611 11.891 25.659 1.00 98.38 119 THR A O 1
ATOM 939 N N . SER A 1 120 ? -15.453 12.504 25.558 1.00 97.56 120 SER A N 1
ATOM 940 C CA . SER A 1 120 ? -15.500 13.010 24.181 1.00 97.56 120 SER A CA 1
ATOM 941 C C . SER A 1 120 ? -15.864 11.905 23.186 1.00 97.56 120 SER A C 1
ATOM 943 O O . SER A 1 120 ? -16.735 12.091 22.331 1.00 97.56 120 SER A O 1
ATOM 945 N N . VAL A 1 121 ? -15.256 10.722 23.312 1.00 96.75 121 VAL A N 1
ATOM 946 C CA . VAL A 1 121 ? -15.585 9.580 22.447 1.00 96.75 121 VAL A CA 1
ATOM 947 C C . VAL A 1 121 ? -16.969 9.026 22.720 1.00 96.75 121 VAL A C 1
ATOM 949 O O . VAL A 1 121 ? -17.686 8.761 21.760 1.00 96.75 121 VAL A O 1
ATOM 952 N N . GLN A 1 122 ? -17.387 8.910 23.977 1.00 97.69 122 GLN A N 1
ATOM 953 C CA . GLN A 1 122 ? -18.740 8.475 24.312 1.00 97.69 122 GLN A CA 1
ATOM 954 C C . GLN A 1 122 ? -19.798 9.367 23.654 1.00 97.69 122 GLN A C 1
ATOM 956 O O . GLN A 1 122 ? -20.722 8.865 23.018 1.00 97.69 122 GLN A O 1
ATOM 961 N N . THR A 1 123 ? -19.602 10.687 23.706 1.00 97.81 123 THR A N 1
ATOM 962 C CA . THR A 1 123 ? -20.486 11.657 23.040 1.00 97.81 123 THR A CA 1
ATOM 963 C C . THR A 1 123 ? -20.581 11.386 21.533 1.00 97.81 123 THR A C 1
ATOM 965 O O . THR A 1 123 ? -21.674 11.377 20.964 1.00 97.81 123 THR A O 1
ATOM 968 N N . LYS A 1 124 ? -19.447 11.107 20.872 1.00 97.12 124 LYS A N 1
ATOM 969 C CA . LYS A 1 124 ? -19.418 10.752 19.441 1.00 97.12 124 LYS A CA 1
ATOM 970 C C . LYS A 1 124 ? -20.111 9.416 19.167 1.00 97.12 124 LYS A C 1
ATOM 972 O O . LYS A 1 124 ? -20.835 9.306 18.183 1.00 97.12 124 LYS A O 1
ATOM 977 N N . VAL A 1 125 ? -19.918 8.416 20.027 1.00 96.62 125 VAL A N 1
ATOM 978 C CA . VAL A 1 125 ? -20.558 7.096 19.918 1.00 96.62 125 VAL A CA 1
ATOM 979 C C . VAL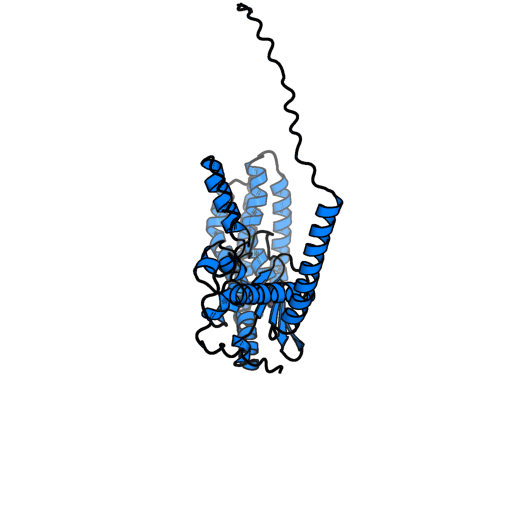 A 1 125 ? -22.080 7.211 20.036 1.00 96.62 125 VAL A C 1
ATOM 981 O O . VAL A 1 125 ? -22.797 6.613 19.233 1.00 96.62 125 VAL A O 1
ATOM 984 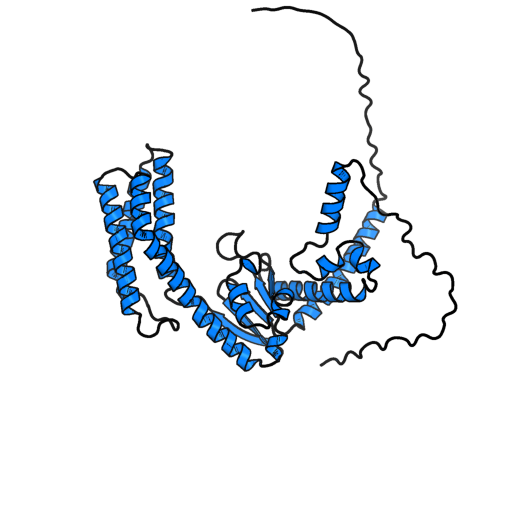N N . HIS A 1 126 ? -22.588 8.014 20.975 1.00 95.81 126 HIS A N 1
ATOM 985 C CA . HIS A 1 126 ? -24.024 8.284 21.111 1.00 95.81 126 HIS A CA 1
ATOM 986 C C . HIS A 1 126 ? -24.587 8.998 19.886 1.00 95.81 126 HIS A C 1
ATOM 988 O O . HIS A 1 126 ? -25.598 8.557 19.341 1.00 95.81 126 HIS A O 1
ATOM 994 N N . ALA A 1 127 ? -23.904 10.040 19.404 1.00 95.25 127 ALA A N 1
ATOM 995 C CA . ALA A 1 127 ? -24.313 10.748 18.193 1.00 95.25 127 ALA A CA 1
ATOM 996 C C . ALA A 1 127 ? -24.399 9.791 16.989 1.00 95.25 127 ALA A C 1
ATOM 998 O O . ALA A 1 127 ? -25.452 9.690 16.357 1.00 95.25 127 ALA A O 1
ATOM 999 N N . LEU A 1 128 ? -23.343 9.009 16.738 1.00 93.88 128 LEU A N 1
ATOM 1000 C CA . LEU A 1 128 ? -23.304 8.026 15.650 1.00 93.88 128 LEU A CA 1
ATOM 1001 C C . LEU A 1 128 ? -24.391 6.954 15.780 1.00 93.88 128 LEU A C 1
ATOM 1003 O O . LEU A 1 128 ? -24.992 6.573 14.781 1.00 93.88 128 LEU A O 1
ATOM 1007 N N . SER A 1 129 ? -24.699 6.504 16.998 1.00 89.75 129 SER A N 1
ATOM 1008 C CA . SER A 1 129 ? -25.754 5.506 17.228 1.00 89.75 129 SER A CA 1
ATOM 1009 C C . SER A 1 129 ? -27.136 6.006 16.792 1.00 89.75 129 SER A C 1
ATOM 1011 O O . SER A 1 129 ? -27.958 5.212 16.348 1.00 89.75 129 SER A O 1
ATOM 1013 N N . THR A 1 130 ? -27.385 7.319 16.862 1.00 92.00 130 THR A N 1
ATOM 1014 C CA . THR A 1 130 ? -28.641 7.936 16.387 1.00 92.00 130 THR A CA 1
ATOM 1015 C C . THR A 1 130 ? -28.643 8.267 14.895 1.00 92.00 130 THR A C 1
ATOM 1017 O O . THR A 1 130 ? -29.706 8.425 14.299 1.00 92.00 130 THR A O 1
ATOM 1020 N N . GLN A 1 131 ? -27.462 8.355 14.282 1.00 93.62 131 GLN A N 1
ATOM 1021 C CA . GLN A 1 131 ? -27.277 8.736 12.879 1.00 93.62 131 GLN A CA 1
ATOM 1022 C C . GLN A 1 131 ? -26.927 7.548 11.971 1.00 93.62 131 GLN A C 1
ATOM 1024 O O . GLN A 1 131 ? -26.760 7.739 10.772 1.00 93.62 131 GLN A O 1
ATOM 1029 N N . MET A 1 132 ? -26.843 6.322 12.500 1.00 91.88 132 MET A N 1
ATOM 1030 C CA . MET A 1 132 ? -26.352 5.156 11.751 1.00 91.88 132 MET A CA 1
ATOM 1031 C C . MET A 1 132 ? -27.125 4.882 10.450 1.00 91.88 132 MET A C 1
ATOM 1033 O O . MET A 1 132 ? -26.518 4.545 9.434 1.00 91.88 132 MET A O 1
ATOM 1037 N N . GLY A 1 133 ? -28.443 5.099 10.459 1.00 91.62 133 GLY A N 1
ATOM 1038 C CA . GLY A 1 133 ? -29.299 4.921 9.281 1.00 91.62 133 GLY A CA 1
ATOM 1039 C C . GLY A 1 133 ? -29.099 5.973 8.182 1.00 91.62 133 GLY A C 1
ATOM 1040 O O . GLY A 1 133 ? -29.735 5.886 7.138 1.00 91.62 133 GLY A O 1
ATOM 1041 N N . GLN A 1 134 ? -28.247 6.979 8.408 1.00 94.56 134 GLN A N 1
ATOM 1042 C CA . GLN A 1 134 ? -27.874 7.990 7.411 1.00 94.56 134 GLN A CA 1
ATOM 1043 C C . GLN A 1 134 ? -26.629 7.592 6.604 1.00 94.56 134 GLN A C 1
ATOM 1045 O O . GLN A 1 134 ? -26.285 8.277 5.642 1.00 94.56 134 GLN A O 1
ATOM 1050 N N . ILE A 1 135 ? -25.939 6.515 6.991 1.00 94.88 135 ILE A N 1
ATOM 1051 C CA . ILE A 1 135 ? -24.765 6.011 6.276 1.00 94.88 135 ILE A CA 1
ATOM 1052 C C . ILE A 1 135 ? -25.222 5.173 5.077 1.00 94.88 135 ILE A C 1
ATOM 1054 O O . ILE A 1 135 ? -26.087 4.306 5.200 1.00 94.88 135 ILE A O 1
ATOM 1058 N N . ASP A 1 136 ? -24.602 5.403 3.918 1.00 95.62 136 ASP A N 1
ATOM 1059 C CA . ASP A 1 136 ? -24.771 4.536 2.755 1.00 95.62 136 ASP A CA 1
ATOM 1060 C C . ASP A 1 136 ? -23.942 3.253 2.925 1.00 95.62 136 ASP A C 1
ATOM 1062 O O . ASP A 1 136 ? -22.732 3.224 2.684 1.00 95.62 136 ASP A O 1
ATOM 1066 N N . TRP A 1 137 ? -24.613 2.186 3.357 1.00 96.25 137 TRP A N 1
ATOM 1067 C CA . TRP A 1 137 ? -24.033 0.852 3.533 1.00 96.25 137 TRP A CA 1
ATOM 1068 C C . TRP A 1 137 ? -23.946 0.039 2.235 1.00 96.25 137 TRP A C 1
ATOM 1070 O O . TRP A 1 137 ? -23.456 -1.099 2.260 1.00 96.25 137 TRP A O 1
ATOM 1080 N N . SER A 1 138 ? -24.427 0.586 1.113 1.00 95.81 138 SER A N 1
ATOM 1081 C CA . SER A 1 138 ? -24.375 -0.103 -0.170 1.00 95.81 138 SER A CA 1
ATOM 1082 C C . SER A 1 138 ? -22.928 -0.276 -0.626 1.00 95.81 138 SER A C 1
ATOM 1084 O O . SER A 1 138 ? -22.090 0.620 -0.532 1.00 95.81 138 SER A O 1
ATOM 1086 N N . ASN A 1 139 ? -22.606 -1.476 -1.104 1.00 96.81 139 ASN A N 1
ATOM 1087 C CA . ASN A 1 139 ? -21.316 -1.745 -1.720 1.00 96.81 139 ASN A CA 1
ATOM 1088 C C . ASN A 1 139 ? -21.451 -2.906 -2.716 1.00 96.81 139 ASN A C 1
ATOM 1090 O O . ASN A 1 139 ? -22.074 -3.925 -2.394 1.00 96.81 139 ASN A O 1
ATOM 1094 N N . PRO A 1 140 ? -20.816 -2.829 -3.900 1.00 94.44 140 PRO A N 1
ATOM 1095 C CA . PRO A 1 140 ? -20.876 -3.906 -4.887 1.00 94.44 140 PRO A CA 1
ATOM 1096 C C . PRO A 1 140 ? -20.349 -5.263 -4.391 1.00 94.44 140 PRO A C 1
ATOM 1098 O O . PRO A 1 140 ? -20.608 -6.288 -5.032 1.00 94.44 140 PRO A O 1
ATOM 1101 N N . ALA A 1 141 ? -19.570 -5.289 -3.308 1.00 95.75 141 ALA A N 1
ATOM 1102 C CA . ALA A 1 141 ? -19.011 -6.502 -2.730 1.00 95.75 141 ALA A CA 1
ATOM 1103 C C . ALA A 1 141 ? -20.023 -7.336 -1.922 1.00 95.75 141 ALA A C 1
ATOM 1105 O O . ALA A 1 141 ? -19.793 -8.532 -1.747 1.00 95.75 141 ALA A O 1
ATOM 1106 N N . TRP A 1 142 ? -21.137 -6.756 -1.462 1.00 95.75 142 TRP A N 1
ATOM 1107 C CA . TRP A 1 142 ? -22.119 -7.442 -0.606 1.00 95.75 142 TRP A CA 1
ATOM 1108 C C . TRP A 1 142 ? -23.574 -7.041 -0.897 1.00 95.75 142 TRP A C 1
ATOM 1110 O O . TRP A 1 142 ? -24.290 -6.601 0.004 1.00 95.75 142 TRP A O 1
ATOM 1120 N N . PRO A 1 143 ? -24.053 -7.218 -2.139 1.00 94.94 143 PRO A N 1
ATOM 1121 C CA . PRO A 1 143 ? -25.408 -6.809 -2.498 1.00 94.94 143 PRO A CA 1
ATOM 1122 C C . PRO A 1 143 ? -26.452 -7.463 -1.579 1.00 94.94 143 PRO A C 1
ATOM 1124 O O . PRO A 1 143 ? -26.472 -8.688 -1.433 1.00 94.94 143 PRO A O 1
ATOM 1127 N N . GLY A 1 144 ? -27.317 -6.649 -0.970 1.00 95.69 144 GLY A N 1
ATOM 1128 C CA . GLY A 1 144 ? -28.421 -7.120 -0.128 1.00 95.69 144 GLY A CA 1
ATOM 1129 C C . GLY A 1 144 ? -28.053 -7.422 1.330 1.00 95.69 144 GLY A C 1
ATOM 1130 O O . GLY A 1 144 ? -28.874 -7.992 2.049 1.00 95.69 144 GLY A O 1
ATOM 1131 N N . ARG A 1 145 ? -26.835 -7.089 1.780 1.00 97.50 145 ARG A N 1
ATOM 1132 C CA . ARG A 1 145 ? -26.374 -7.290 3.173 1.00 97.50 145 ARG A CA 1
ATOM 1133 C C . ARG A 1 145 ? -26.249 -5.988 3.968 1.00 97.50 145 ARG A C 1
ATOM 1135 O O . ARG A 1 145 ? -25.734 -5.996 5.083 1.00 97.50 145 ARG A O 1
ATOM 1142 N N . GLU A 1 146 ? -26.736 -4.878 3.423 1.00 96.88 146 GLU A N 1
ATOM 1143 C CA . GLU A 1 146 ? -26.562 -3.524 3.958 1.00 96.88 146 GLU A CA 1
ATOM 1144 C C . GLU A 1 146 ? -27.082 -3.415 5.399 1.00 96.88 146 GLU A C 1
ATOM 1146 O O . GLU A 1 146 ? -26.352 -2.995 6.294 1.00 96.88 146 GLU A O 1
ATOM 1151 N N . LYS A 1 147 ? -28.307 -3.899 5.650 1.00 96.69 147 LYS A N 1
ATOM 1152 C CA . LYS A 1 147 ? -28.931 -3.873 6.985 1.00 96.69 147 LYS A CA 1
ATOM 1153 C C . LYS A 1 147 ? -28.195 -4.725 8.019 1.00 96.69 147 LYS A C 1
ATOM 1155 O O . LYS A 1 147 ? -28.183 -4.385 9.198 1.00 96.69 147 LYS A O 1
ATOM 1160 N N . GLU A 1 148 ? -27.601 -5.842 7.605 1.00 97.56 148 GLU A N 1
ATOM 1161 C CA . GLU A 1 148 ? -26.844 -6.702 8.521 1.00 97.56 148 GLU A CA 1
ATOM 1162 C C . GLU A 1 148 ? -25.543 -6.029 8.960 1.00 97.56 148 GLU A C 1
ATOM 1164 O O . GLU A 1 148 ? -25.182 -6.093 10.134 1.00 97.56 148 GLU A O 1
ATOM 1169 N N . ILE A 1 149 ? -24.859 -5.359 8.028 1.00 96.81 149 ILE A N 1
ATOM 1170 C CA . ILE A 1 149 ? -23.639 -4.601 8.318 1.00 96.81 149 ILE A CA 1
ATOM 1171 C C . ILE A 1 149 ? -23.969 -3.396 9.198 1.00 96.81 149 ILE A C 1
ATOM 1173 O O . ILE A 1 149 ? -23.290 -3.184 10.201 1.00 96.81 149 ILE A O 1
ATOM 1177 N N . GLU A 1 150 ? -25.036 -2.659 8.885 1.00 97.38 150 GLU A N 1
ATOM 1178 C CA . GLU A 1 150 ? -25.525 -1.569 9.730 1.00 97.38 150 GLU A CA 1
ATOM 1179 C C . GLU A 1 150 ? -25.775 -2.056 11.167 1.00 97.38 150 GLU A C 1
ATOM 1181 O O . GLU A 1 150 ? -25.221 -1.504 12.119 1.00 97.38 150 GLU A O 1
ATOM 1186 N N . GLN A 1 151 ? -26.543 -3.139 11.337 1.00 96.69 151 GLN A N 1
ATOM 1187 C CA . GLN A 1 151 ? -26.840 -3.706 12.655 1.00 96.69 151 GLN A CA 1
ATOM 1188 C C . GLN A 1 151 ? -25.571 -4.166 13.385 1.00 96.69 151 GLN A C 1
ATOM 1190 O O . GLN A 1 151 ? -25.426 -3.949 14.591 1.00 96.69 151 GLN A O 1
ATOM 1195 N N . PHE A 1 152 ? -24.636 -4.794 12.670 1.00 97.69 152 PHE A N 1
ATOM 1196 C CA . PHE A 1 152 ? -23.345 -5.195 13.220 1.00 97.69 152 PHE A CA 1
ATOM 1197 C C . PHE A 1 152 ? -22.553 -3.987 13.746 1.00 97.69 152 PHE A C 1
ATOM 1199 O O . PHE A 1 152 ? -22.022 -4.036 14.858 1.00 97.69 152 PHE A O 1
ATOM 1206 N N . MET A 1 153 ? -22.540 -2.879 13.003 1.00 97.75 153 MET A N 1
ATOM 1207 C CA . MET A 1 153 ? -21.870 -1.637 13.396 1.00 97.75 153 MET A CA 1
ATOM 1208 C C . MET A 1 153 ? -22.545 -0.966 14.598 1.00 97.75 153 MET A C 1
ATOM 1210 O O . MET A 1 153 ? -21.854 -0.504 15.508 1.00 97.75 153 MET A O 1
ATOM 1214 N N . GLN A 1 154 ? -23.879 -0.980 14.674 1.00 96.75 154 GLN A N 1
ATOM 1215 C CA . GLN A 1 154 ? -24.611 -0.514 15.861 1.00 96.75 154 GLN A CA 1
ATOM 1216 C C . GLN A 1 154 ? -24.243 -1.335 17.102 1.00 96.75 154 GLN A C 1
ATOM 1218 O O . GLN A 1 154 ? -23.916 -0.773 18.149 1.00 96.75 154 GLN A O 1
ATOM 1223 N N . ASN A 1 155 ? -24.224 -2.665 16.981 1.00 96.50 155 ASN A N 1
ATOM 1224 C CA . ASN A 1 155 ? -23.860 -3.558 18.082 1.00 96.50 155 ASN A CA 1
ATOM 1225 C C . ASN A 1 155 ? -22.417 -3.315 18.552 1.00 96.50 155 ASN A C 1
ATOM 1227 O O . ASN A 1 155 ? -22.144 -3.322 19.755 1.00 96.50 155 ASN A O 1
ATOM 1231 N N . ALA A 1 156 ? -21.501 -3.055 17.614 1.00 97.38 156 ALA A N 1
ATOM 1232 C CA . ALA A 1 156 ? -20.124 -2.695 17.924 1.00 97.38 156 ALA A CA 1
ATOM 1233 C C . ALA A 1 156 ? -20.039 -1.407 18.755 1.00 97.38 156 ALA A C 1
ATOM 1235 O O . ALA A 1 156 ? -19.347 -1.390 19.773 1.00 97.38 156 ALA A O 1
ATOM 1236 N N . LEU A 1 157 ? -20.764 -0.354 18.370 1.00 97.50 157 LEU A N 1
ATOM 1237 C CA . LEU A 1 157 ? -20.791 0.910 19.112 1.00 97.50 157 LEU A CA 1
ATOM 1238 C C . LEU A 1 157 ? -21.395 0.765 20.516 1.00 97.50 157 LEU A C 1
ATOM 1240 O O . LEU A 1 157 ? -20.875 1.348 21.465 1.00 97.50 157 LEU A O 1
ATOM 1244 N N . GLN A 1 158 ? -22.422 -0.070 20.687 1.00 97.19 158 GLN A N 1
ATOM 1245 C CA . GLN A 1 158 ? -23.009 -0.336 22.006 1.00 97.19 158 GLN A CA 1
ATOM 1246 C C . GLN A 1 158 ? -22.025 -1.009 22.976 1.00 97.19 158 GLN A C 1
ATOM 1248 O O . GLN A 1 158 ? -22.046 -0.728 24.173 1.00 97.19 158 GLN A O 1
ATOM 1253 N N . ILE A 1 159 ? -21.161 -1.909 22.491 1.00 97.94 159 ILE A N 1
ATOM 1254 C CA . ILE A 1 159 ? -20.123 -2.535 23.330 1.00 97.94 159 ILE A CA 1
ATOM 1255 C C . ILE A 1 159 ? -19.127 -1.478 23.819 1.00 97.94 159 ILE A C 1
ATOM 1257 O O . ILE A 1 159 ? -18.756 -1.475 24.992 1.00 97.94 159 ILE A O 1
ATOM 1261 N N . VAL A 1 160 ? -18.734 -0.566 22.929 1.00 98.31 160 VAL A N 1
ATOM 1262 C CA . VAL A 1 160 ? -17.801 0.527 23.234 1.00 98.31 160 VAL A CA 1
ATOM 1263 C C . VAL A 1 160 ? -18.402 1.484 24.257 1.00 98.31 160 VAL A C 1
ATOM 1265 O O . VAL A 1 160 ? -17.739 1.818 25.235 1.00 98.31 160 VAL A O 1
ATOM 1268 N N . ASP A 1 161 ? -19.667 1.864 24.082 1.00 98.38 161 ASP A N 1
ATOM 1269 C CA . ASP A 1 161 ? -20.376 2.726 25.028 1.00 98.38 161 ASP A CA 1
ATOM 1270 C C . ASP A 1 161 ? -20.463 2.109 26.433 1.00 98.38 161 ASP A C 1
ATOM 1272 O O . ASP A 1 161 ? -20.131 2.761 27.426 1.00 98.38 161 ASP A O 1
ATOM 1276 N N . ARG A 1 162 ? -20.828 0.821 26.529 1.00 98.44 162 ARG A N 1
ATOM 1277 C CA . ARG A 1 162 ? -20.865 0.105 27.815 1.00 98.44 162 ARG A CA 1
ATOM 1278 C C . ARG A 1 162 ? -19.498 0.074 28.490 1.00 98.44 162 ARG A C 1
ATOM 1280 O O . ARG A 1 162 ? -19.412 0.302 29.696 1.00 98.44 162 ARG A O 1
ATOM 1287 N N . PHE A 1 163 ? -18.440 -0.188 27.723 1.00 98.62 163 PHE A N 1
ATOM 1288 C CA . PHE A 1 163 ? -17.082 -0.199 28.254 1.00 98.62 163 PHE A CA 1
ATOM 1289 C C . PHE A 1 163 ? -16.684 1.179 28.790 1.00 98.62 163 PHE A C 1
ATOM 1291 O O . PHE A 1 163 ? -16.322 1.288 29.961 1.00 98.62 163 PHE A O 1
ATOM 1298 N N . ILE A 1 164 ? -16.834 2.236 27.987 1.00 98.62 164 ILE A N 1
ATOM 1299 C CA . ILE A 1 164 ? -16.489 3.603 28.397 1.00 98.62 164 ILE A CA 1
ATOM 1300 C C . ILE A 1 164 ? -17.291 4.031 29.632 1.00 98.62 164 ILE A C 1
ATOM 1302 O O . ILE A 1 164 ? -16.707 4.520 30.599 1.00 98.62 164 ILE A O 1
ATOM 1306 N N . THR A 1 165 ? -18.602 3.776 29.642 1.00 98.56 165 THR A N 1
ATOM 1307 C CA . THR A 1 165 ? -19.466 4.058 30.799 1.00 98.56 165 THR A CA 1
ATOM 1308 C C . THR A 1 165 ? -18.939 3.378 32.057 1.00 98.56 165 THR A C 1
ATOM 1310 O O . THR A 1 165 ? -18.838 4.014 33.106 1.00 98.56 165 THR A O 1
ATOM 1313 N N . SER A 1 166 ? -18.562 2.098 31.961 1.00 98.50 166 SER A N 1
ATOM 1314 C CA . SER A 1 166 ? -18.061 1.349 33.114 1.00 98.50 166 SER A CA 1
ATOM 1315 C C . SER A 1 166 ? -16.777 1.951 33.689 1.00 98.50 166 SER A C 1
ATOM 1317 O O . SER A 1 166 ? -16.660 2.059 34.907 1.00 98.50 166 SER A O 1
ATOM 1319 N N . LEU A 1 167 ? -15.855 2.418 32.838 1.00 98.31 167 LEU A N 1
ATOM 1320 C CA . LEU A 1 167 ? -14.609 3.056 33.270 1.00 98.31 167 LEU A CA 1
ATOM 1321 C C . LEU A 1 167 ? -14.859 4.402 33.952 1.00 98.31 167 LEU A C 1
ATOM 1323 O O . LEU A 1 167 ? -14.286 4.678 35.007 1.00 98.31 167 LEU A O 1
ATOM 1327 N N . LEU A 1 168 ? -15.734 5.228 33.371 1.00 98.12 168 LEU A N 1
ATOM 1328 C CA . LEU A 1 168 ? -16.082 6.536 33.926 1.00 98.12 168 LEU A CA 1
ATOM 1329 C C . LEU A 1 168 ? -16.772 6.397 35.292 1.00 98.12 168 LEU A C 1
ATOM 1331 O O . LEU A 1 168 ? -16.429 7.130 36.216 1.00 98.12 168 LEU A O 1
ATOM 1335 N N . VAL A 1 169 ? -17.671 5.417 35.453 1.00 98.25 169 VAL A N 1
ATOM 1336 C CA . VAL A 1 169 ? -18.325 5.111 36.741 1.00 98.25 169 VAL A CA 1
ATOM 1337 C C . VAL A 1 169 ? -17.336 4.536 37.758 1.00 98.25 169 VAL A C 1
ATOM 1339 O O . VAL A 1 169 ? -17.348 4.935 38.920 1.00 98.25 169 VAL A O 1
ATOM 1342 N N . LYS A 1 170 ? -16.460 3.616 37.334 1.00 97.81 170 LYS A N 1
ATOM 1343 C CA . LYS A 1 170 ? -15.413 3.017 38.179 1.00 97.81 170 LYS A CA 1
ATOM 1344 C C . LYS A 1 170 ? -14.372 4.051 38.628 1.00 97.81 170 LYS A C 1
ATOM 1346 O O . LYS A 1 170 ? -13.700 3.844 39.635 1.00 97.81 170 LYS A O 1
ATOM 1351 N N . GLY A 1 171 ? -14.198 5.135 37.870 1.00 96.75 171 GLY A N 1
ATOM 1352 C CA . GLY A 1 171 ? -13.228 6.193 38.152 1.00 96.75 171 GLY A CA 1
ATOM 1353 C C . GLY A 1 171 ? -11.767 5.772 37.962 1.00 96.75 171 GLY A C 1
ATOM 1354 O O . GLY A 1 171 ? -10.871 6.481 38.411 1.00 96.75 171 GLY A O 1
ATOM 1355 N N . SER A 1 172 ? -11.516 4.635 37.309 1.00 96.50 172 SER A N 1
ATOM 1356 C CA . SER A 1 172 ? -10.175 4.127 37.001 1.00 96.50 172 SER A CA 1
ATOM 1357 C C . SER A 1 172 ? -10.170 3.404 35.658 1.00 96.50 172 SER A C 1
ATOM 1359 O O . SER A 1 172 ? -11.177 2.815 35.265 1.00 96.50 172 SER A O 1
ATOM 1361 N N . TYR A 1 173 ? -9.027 3.440 34.972 1.00 97.44 173 TYR A N 1
ATOM 1362 C CA . TYR A 1 173 ? -8.826 2.731 33.714 1.00 97.44 173 TYR A CA 1
ATOM 1363 C C . TYR A 1 173 ? -7.512 1.954 33.759 1.00 97.44 173 TYR A C 1
ATOM 1365 O O . TYR A 1 173 ? -6.446 2.507 33.512 1.00 97.44 173 TYR A O 1
ATOM 1373 N N . THR A 1 174 ? -7.567 0.662 34.082 1.00 97.75 174 THR A N 1
ATOM 1374 C CA . THR A 1 174 ? -6.366 -0.176 34.201 1.00 97.75 174 THR A CA 1
ATOM 1375 C C . THR A 1 174 ? -6.033 -0.896 32.891 1.00 97.75 174 THR A C 1
ATOM 1377 O O . THR A 1 174 ? -6.857 -1.019 31.982 1.00 97.75 174 THR A O 1
ATOM 1380 N N . GLN A 1 175 ? -4.810 -1.424 32.793 1.00 98.19 175 GLN A N 1
ATOM 1381 C CA . GLN A 1 175 ? -4.414 -2.279 31.670 1.00 98.19 175 GLN A CA 1
ATOM 1382 C C . GLN A 1 175 ? -5.241 -3.579 31.610 1.00 98.19 175 GLN A C 1
ATOM 1384 O O . GLN A 1 175 ? -5.470 -4.119 30.525 1.00 98.19 175 GLN A O 1
ATOM 1389 N N . GLU A 1 176 ? -5.707 -4.081 32.756 1.00 98.38 176 GLU A N 1
ATOM 1390 C CA . GLU A 1 176 ? -6.584 -5.254 32.832 1.00 98.38 176 GLU A CA 1
ATOM 1391 C C . GLU A 1 176 ? -7.964 -4.958 32.235 1.00 98.38 176 GLU A C 1
ATOM 1393 O O . GLU A 1 176 ? -8.464 -5.758 31.442 1.00 98.38 176 GLU A O 1
ATOM 1398 N N . ASP A 1 177 ? -8.525 -3.775 32.514 1.00 98.50 177 ASP A N 1
ATOM 1399 C CA . ASP A 1 177 ? -9.794 -3.341 31.921 1.00 98.50 177 ASP A CA 1
ATOM 1400 C C . ASP A 1 177 ? -9.698 -3.309 30.385 1.00 98.50 177 ASP A C 1
ATOM 1402 O O . ASP A 1 177 ? -10.549 -3.867 29.688 1.00 98.50 177 ASP A O 1
ATOM 1406 N N . TYR A 1 178 ? -8.618 -2.724 29.848 1.00 98.50 178 TYR A N 1
ATOM 1407 C CA . TYR A 1 178 ? -8.353 -2.716 28.405 1.00 98.50 178 TYR A CA 1
ATOM 1408 C C . TYR A 1 178 ? -8.198 -4.130 27.835 1.00 98.50 178 TYR A C 1
ATOM 1410 O O . TYR A 1 178 ? -8.763 -4.443 26.789 1.00 98.50 178 TYR A O 1
ATOM 1418 N N . THR A 1 179 ? -7.449 -4.998 28.517 1.00 98.50 179 THR A N 1
ATOM 1419 C CA . THR A 1 179 ? -7.217 -6.377 28.060 1.00 98.50 179 THR A CA 1
ATOM 1420 C C . THR A 1 179 ? -8.531 -7.159 27.991 1.00 98.50 179 THR A C 1
ATOM 1422 O O . THR A 1 179 ? -8.795 -7.838 26.999 1.00 98.50 179 THR A O 1
ATOM 1425 N N . SER A 1 180 ? -9.390 -7.014 29.004 1.00 98.25 180 SER A N 1
ATOM 1426 C CA . SER A 1 180 ? -10.724 -7.619 29.029 1.00 98.25 180 SER A CA 1
ATOM 1427 C C . SER A 1 180 ? -11.607 -7.112 27.885 1.00 98.25 180 SER A C 1
ATOM 1429 O O . SER A 1 180 ? -12.233 -7.914 27.187 1.00 98.25 180 SER A O 1
ATOM 1431 N N . PHE A 1 181 ? -11.604 -5.798 27.633 1.00 98.50 181 PHE A N 1
ATOM 1432 C CA . PHE A 1 181 ? -12.314 -5.205 26.501 1.00 98.50 181 PHE A CA 1
ATOM 1433 C C . PHE A 1 181 ? -11.817 -5.752 25.162 1.00 98.50 181 PHE A C 1
ATOM 1435 O O . PHE A 1 181 ? -12.621 -6.215 24.356 1.00 98.50 181 PHE A O 1
ATOM 1442 N N . VAL A 1 182 ? -10.503 -5.751 24.922 1.00 97.75 182 VAL A N 1
ATOM 1443 C CA . VAL A 1 182 ? -9.940 -6.225 23.650 1.00 97.75 182 VAL A CA 1
ATOM 1444 C C . VAL A 1 182 ? -10.249 -7.693 23.415 1.00 97.75 182 VAL A C 1
ATOM 1446 O O . VAL A 1 182 ? -10.611 -8.041 22.297 1.00 97.75 182 VAL A O 1
ATOM 1449 N N . ASN A 1 183 ? -10.192 -8.547 24.436 1.00 96.94 183 ASN A N 1
ATOM 1450 C CA . ASN A 1 183 ? -10.549 -9.959 24.279 1.00 96.94 183 ASN A CA 1
ATOM 1451 C C . ASN A 1 183 ? -11.992 -10.151 23.780 1.00 96.94 183 ASN A C 1
ATOM 1453 O O . ASN A 1 183 ? -12.262 -11.088 23.036 1.00 96.94 183 ASN A O 1
ATOM 1457 N N . GLN A 1 184 ? -12.905 -9.245 24.137 1.00 96.12 184 GLN A N 1
ATOM 1458 C CA . GLN A 1 184 ? -14.285 -9.252 23.642 1.00 96.12 184 GLN A CA 1
ATOM 1459 C C . GLN A 1 184 ? -14.422 -8.552 22.279 1.00 96.12 184 GLN A C 1
ATOM 1461 O O . GLN A 1 184 ? -15.233 -8.953 21.446 1.00 96.12 184 GLN A O 1
ATOM 1466 N N . TYR A 1 185 ? -13.631 -7.505 22.039 1.00 97.75 185 TYR A N 1
ATOM 1467 C CA . TYR A 1 185 ? -13.787 -6.598 20.901 1.00 97.75 185 TYR A CA 1
ATOM 1468 C C . TYR A 1 185 ? -12.916 -6.947 19.683 1.00 97.75 185 TYR A C 1
ATOM 1470 O O . TYR A 1 185 ? -13.180 -6.483 18.573 1.00 97.75 185 TYR A O 1
ATOM 1478 N N . ILE A 1 186 ? -11.889 -7.786 19.843 1.00 97.62 186 ILE A N 1
ATOM 1479 C CA . ILE A 1 186 ? -10.907 -8.085 18.791 1.00 97.62 186 ILE A CA 1
ATOM 1480 C C . ILE A 1 186 ? -11.557 -8.657 17.528 1.00 97.62 186 ILE A C 1
ATOM 1482 O O . ILE A 1 186 ? -11.177 -8.296 16.415 1.00 97.62 186 ILE A O 1
ATOM 1486 N N . HIS A 1 187 ? -12.592 -9.484 17.680 1.00 97.44 187 HIS A N 1
ATOM 1487 C CA . HIS A 1 187 ? -13.331 -10.041 16.548 1.00 97.44 187 HIS A CA 1
ATOM 1488 C C . HIS A 1 187 ? -14.060 -8.962 15.746 1.00 97.44 187 HIS A C 1
ATOM 1490 O O . HIS A 1 187 ? -14.099 -9.043 14.522 1.00 97.44 187 HIS A O 1
ATOM 1496 N N . ILE A 1 188 ? -14.573 -7.924 16.411 1.00 98.38 188 ILE A N 1
ATOM 1497 C CA . ILE A 1 188 ? -15.207 -6.781 15.750 1.00 98.38 188 ILE A CA 1
ATOM 1498 C C . ILE A 1 188 ? -14.159 -5.983 14.978 1.00 98.38 188 ILE A C 1
ATOM 1500 O O . ILE A 1 188 ? -14.382 -5.658 13.813 1.00 98.38 188 ILE A O 1
ATOM 1504 N N . MET A 1 189 ? -12.991 -5.725 15.575 1.00 98.12 189 MET A N 1
ATOM 1505 C CA . MET A 1 189 ? -11.899 -5.026 14.885 1.00 98.12 189 MET A CA 1
ATOM 1506 C C . MET A 1 189 ? -11.442 -5.773 13.631 1.00 98.12 189 MET A C 1
ATOM 1508 O O . MET A 1 189 ? -11.307 -5.175 12.564 1.00 98.12 189 MET A O 1
ATOM 1512 N N . ILE A 1 190 ? -11.232 -7.086 13.749 1.00 97.88 190 ILE A N 1
ATOM 1513 C CA . ILE A 1 190 ? -10.832 -7.935 12.625 1.00 97.88 190 ILE A CA 1
ATOM 1514 C C . ILE A 1 190 ? -11.927 -7.950 11.555 1.00 97.88 190 ILE A C 1
ATOM 1516 O O . ILE A 1 190 ? -11.624 -7.743 10.384 1.00 97.88 190 ILE A O 1
ATOM 1520 N N . ALA A 1 191 ? -13.190 -8.156 11.936 1.00 98.25 191 ALA A N 1
ATOM 1521 C CA . ALA A 1 191 ? -14.303 -8.232 10.994 1.00 98.25 191 ALA A CA 1
ATOM 1522 C C . ALA A 1 191 ? -14.533 -6.905 10.256 1.00 98.25 191 ALA A C 1
ATOM 1524 O O . ALA A 1 191 ? -14.680 -6.904 9.040 1.00 98.25 191 ALA A O 1
ATOM 1525 N N . THR A 1 192 ? -14.511 -5.772 10.960 1.00 98.19 192 THR A N 1
ATOM 1526 C CA . THR A 1 192 ? -14.667 -4.440 10.348 1.00 98.19 192 THR A CA 1
ATOM 1527 C C . THR A 1 192 ? -13.514 -4.091 9.411 1.00 98.19 192 THR A C 1
ATOM 1529 O O . THR A 1 192 ? -13.759 -3.605 8.308 1.00 98.19 192 THR A O 1
ATOM 1532 N N . MET A 1 193 ? -12.268 -4.405 9.779 1.00 97.81 193 MET A N 1
ATOM 1533 C CA . MET A 1 193 ? -11.123 -4.233 8.877 1.00 97.81 193 MET A CA 1
ATOM 1534 C C . MET A 1 193 ? -11.181 -5.192 7.678 1.00 97.81 193 MET A C 1
ATOM 1536 O O . MET A 1 193 ? -10.832 -4.830 6.558 1.00 97.81 193 MET A O 1
ATOM 1540 N N . TYR A 1 194 ? -11.633 -6.427 7.885 1.00 97.81 194 TYR A N 1
ATOM 1541 C CA . TYR A 1 194 ? -11.826 -7.374 6.793 1.00 97.81 194 TYR A CA 1
ATOM 1542 C C . TYR A 1 194 ? -12.902 -6.883 5.818 1.00 97.81 194 TYR A C 1
ATOM 1544 O O . TYR A 1 194 ? -12.661 -6.853 4.614 1.00 97.81 194 TYR A O 1
ATOM 1552 N N . LEU A 1 195 ? -14.054 -6.433 6.323 1.00 97.81 195 LEU A N 1
ATOM 1553 C CA . LEU A 1 195 ? -15.131 -5.873 5.508 1.00 97.81 195 LEU A CA 1
ATOM 1554 C C . LEU A 1 195 ? -14.680 -4.617 4.758 1.00 97.81 195 LEU A C 1
ATOM 1556 O O . LEU A 1 195 ? -14.975 -4.495 3.574 1.00 97.81 195 LEU A O 1
ATOM 1560 N N . SER A 1 196 ? -13.920 -3.716 5.390 1.00 97.00 196 SER A N 1
ATOM 1561 C CA . SER A 1 196 ? -13.401 -2.529 4.699 1.00 97.00 196 SER A CA 1
ATOM 1562 C C . SER A 1 196 ? -12.486 -2.932 3.534 1.00 97.00 196 SER A C 1
ATOM 1564 O O . SER A 1 196 ? -12.633 -2.437 2.416 1.00 97.00 196 SER A O 1
ATOM 1566 N N . ASN A 1 197 ? -11.615 -3.922 3.744 1.00 95.81 197 ASN A N 1
ATOM 1567 C CA . ASN A 1 197 ? -10.768 -4.464 2.687 1.00 95.81 197 ASN A CA 1
ATOM 1568 C C . ASN A 1 197 ? -11.577 -5.157 1.585 1.00 95.81 197 ASN A C 1
ATOM 1570 O O . ASN A 1 197 ? -11.277 -4.947 0.411 1.00 95.81 197 ASN A O 1
ATOM 1574 N N . VAL A 1 198 ? -12.610 -5.936 1.920 1.00 96.69 198 VAL A N 1
ATOM 1575 C CA . VAL A 1 198 ? -13.508 -6.564 0.934 1.00 96.69 198 VAL A CA 1
ATOM 1576 C C . VAL A 1 198 ? -14.205 -5.496 0.086 1.00 96.69 198 VAL A C 1
ATOM 1578 O O . VAL A 1 198 ? -14.209 -5.604 -1.142 1.00 96.69 198 VAL A O 1
ATOM 1581 N N . GLY A 1 199 ? -14.718 -4.444 0.731 1.00 95.50 199 GLY A N 1
ATOM 1582 C CA . GLY A 1 199 ? -15.472 -3.358 0.103 1.00 95.50 199 GLY A CA 1
ATOM 1583 C C . GLY A 1 199 ? -14.671 -2.538 -0.907 1.00 95.50 199 GLY A C 1
ATOM 1584 O O . GLY A 1 199 ? -15.257 -1.999 -1.841 1.00 95.50 199 GLY A O 1
ATOM 1585 N N . ASN A 1 200 ? -13.341 -2.505 -0.779 1.00 94.69 200 ASN A N 1
ATOM 1586 C CA . ASN A 1 200 ? -12.456 -1.853 -1.750 1.00 94.69 200 ASN A CA 1
ATOM 1587 C C . ASN A 1 200 ? -11.822 -2.846 -2.737 1.00 94.69 200 ASN A C 1
ATOM 1589 O O . ASN A 1 200 ? -11.726 -2.571 -3.936 1.00 94.69 200 ASN A O 1
ATOM 1593 N N . THR A 1 201 ? -11.393 -4.018 -2.260 1.00 96.25 201 THR A N 1
ATOM 1594 C CA . THR A 1 201 ? -10.641 -4.993 -3.071 1.00 96.25 201 THR A CA 1
ATOM 1595 C C . THR A 1 201 ? -11.524 -5.647 -4.126 1.00 96.25 201 THR A C 1
ATOM 1597 O O . THR A 1 201 ? -11.101 -5.776 -5.273 1.00 96.25 201 THR A O 1
ATOM 1600 N N . VAL A 1 202 ? -12.764 -6.027 -3.792 1.00 96.88 202 VAL A N 1
ATOM 1601 C CA . VAL A 1 202 ? -13.659 -6.688 -4.758 1.00 96.88 202 VAL A CA 1
ATOM 1602 C C . VAL A 1 202 ? -14.016 -5.758 -5.928 1.00 96.88 202 VAL A C 1
ATOM 1604 O O . VAL A 1 202 ? -13.856 -6.183 -7.075 1.00 96.88 202 VAL A O 1
ATOM 1607 N N . PRO A 1 203 ? -14.441 -4.497 -5.708 1.00 96.38 203 PRO A N 1
ATOM 1608 C CA . PRO A 1 203 ? -14.682 -3.560 -6.806 1.00 96.38 203 PRO A CA 1
ATOM 1609 C C . PRO A 1 203 ? -13.422 -3.261 -7.622 1.00 96.38 203 PRO A C 1
ATOM 1611 O O . PRO A 1 203 ? -13.488 -3.253 -8.849 1.00 96.38 203 PRO A O 1
ATOM 1614 N N . THR A 1 204 ? -12.266 -3.120 -6.964 1.00 97.81 204 THR A N 1
ATOM 1615 C CA . THR A 1 204 ? -10.975 -2.945 -7.650 1.00 97.81 204 THR A CA 1
ATOM 1616 C C . THR A 1 204 ? -10.664 -4.127 -8.567 1.00 97.81 204 THR A C 1
ATOM 1618 O O . THR A 1 204 ? -10.369 -3.925 -9.740 1.00 97.81 204 THR A O 1
ATOM 1621 N N . LEU A 1 205 ? -10.788 -5.368 -8.085 1.00 98.31 205 LEU A N 1
ATOM 1622 C CA . LEU A 1 205 ? -10.572 -6.561 -8.908 1.00 98.31 205 LEU A CA 1
ATOM 1623 C C . LEU A 1 205 ? -11.523 -6.608 -10.104 1.00 98.31 205 LEU A C 1
ATOM 1625 O O . LEU A 1 205 ? -11.084 -6.895 -11.215 1.00 98.31 205 LEU A O 1
ATOM 1629 N N . ARG A 1 206 ? -12.809 -6.293 -9.908 1.00 97.81 206 ARG A N 1
ATOM 1630 C CA . ARG A 1 206 ? -13.780 -6.222 -11.013 1.00 97.81 206 ARG A CA 1
ATOM 1631 C C . ARG A 1 206 ? -13.359 -5.193 -12.060 1.00 97.81 206 ARG A C 1
ATOM 1633 O O . ARG A 1 206 ? -13.411 -5.501 -13.250 1.00 97.81 206 ARG A O 1
ATOM 1640 N N . GLN A 1 207 ? -12.898 -4.018 -11.634 1.00 98.38 207 GLN A N 1
ATOM 1641 C CA . GLN A 1 207 ? -12.406 -2.996 -12.553 1.00 98.38 207 GLN A CA 1
ATOM 1642 C C . GLN A 1 207 ? -11.151 -3.459 -13.305 1.00 98.38 207 GLN A C 1
ATOM 1644 O O . GLN A 1 207 ? -11.086 -3.318 -14.525 1.00 98.38 207 GLN A O 1
ATOM 1649 N N . LEU A 1 208 ? -10.183 -4.064 -12.612 1.00 98.50 208 LEU A N 1
ATOM 1650 C CA . LEU A 1 208 ? -8.970 -4.600 -13.235 1.00 98.50 208 LEU A CA 1
ATOM 1651 C C . LEU A 1 208 ? -9.298 -5.694 -14.261 1.00 98.50 208 LEU A C 1
ATOM 1653 O O . LEU A 1 208 ? -8.749 -5.681 -15.359 1.00 98.50 208 LEU A O 1
ATOM 1657 N N . TYR A 1 209 ? -10.233 -6.600 -13.958 1.00 98.56 209 TYR A N 1
ATOM 1658 C CA . TYR A 1 209 ? -10.703 -7.601 -14.921 1.00 98.56 209 TYR A CA 1
ATOM 1659 C C . TYR A 1 209 ? -11.425 -6.979 -16.119 1.00 98.56 209 TYR A C 1
ATOM 1661 O O . TYR A 1 209 ? -11.238 -7.445 -17.243 1.00 98.56 209 TYR A O 1
ATOM 1669 N N . SER A 1 210 ? -12.210 -5.920 -15.903 1.00 98.50 210 SER A N 1
ATOM 1670 C CA . SER A 1 210 ? -12.846 -5.163 -16.985 1.00 98.50 210 SER A CA 1
ATOM 1671 C C . SER A 1 210 ? -11.795 -4.567 -17.926 1.00 98.50 210 SER A C 1
ATOM 1673 O O . SER A 1 210 ? -11.802 -4.853 -19.124 1.00 98.50 210 SER A O 1
ATOM 1675 N N . TRP A 1 211 ? -10.812 -3.840 -17.387 1.00 98.56 211 TRP A N 1
ATOM 1676 C CA . TRP A 1 211 ? -9.710 -3.285 -18.175 1.00 98.56 211 TRP A CA 1
ATOM 1677 C C . TRP A 1 211 ? -8.872 -4.359 -18.866 1.00 98.56 211 TRP A C 1
ATOM 1679 O O . TRP A 1 211 ? -8.545 -4.215 -20.044 1.00 98.56 211 TRP A O 1
ATOM 1689 N N . LYS A 1 212 ? -8.586 -5.472 -18.187 1.00 98.38 212 LYS A N 1
ATOM 1690 C CA . LYS A 1 212 ? -7.919 -6.631 -18.788 1.00 98.38 212 LYS A CA 1
ATOM 1691 C C . LYS A 1 212 ? -8.694 -7.171 -19.985 1.00 98.38 212 LYS A C 1
ATOM 1693 O O . LYS A 1 212 ? -8.102 -7.405 -21.035 1.00 98.38 212 LYS A O 1
ATOM 1698 N N . SER A 1 213 ? -10.011 -7.326 -19.858 1.00 98.31 213 SER A N 1
ATOM 1699 C CA . SER A 1 213 ? -10.865 -7.775 -20.960 1.00 98.31 213 SER A CA 1
ATOM 1700 C C . SER A 1 213 ? -10.850 -6.798 -22.137 1.00 98.31 213 SER A C 1
ATOM 1702 O O . SER A 1 213 ? -10.858 -7.233 -23.284 1.00 98.31 213 SER A O 1
ATOM 1704 N N . GLN A 1 214 ? -10.821 -5.491 -21.872 1.00 97.69 214 GLN A N 1
ATOM 1705 C CA . GLN A 1 214 ? -10.787 -4.459 -22.912 1.00 97.69 214 GLN A CA 1
ATOM 1706 C C . GLN A 1 214 ? -9.424 -4.343 -23.608 1.00 97.69 214 GLN A C 1
ATOM 1708 O O . GLN A 1 214 ? -9.367 -3.988 -24.782 1.00 97.69 214 GLN A O 1
ATOM 1713 N N . LEU A 1 215 ? -8.323 -4.577 -22.888 1.00 97.38 215 LEU A N 1
ATOM 1714 C CA . LEU A 1 215 ? -6.961 -4.519 -23.430 1.00 97.38 215 LEU A CA 1
ATOM 1715 C C . LEU A 1 215 ? -6.550 -5.821 -24.132 1.00 97.38 215 LEU A C 1
ATOM 1717 O O . LEU A 1 215 ? -5.680 -5.807 -25.005 1.00 97.38 215 LEU A O 1
ATOM 1721 N N . GLY A 1 216 ? -7.154 -6.954 -23.766 1.00 96.81 216 GLY A N 1
ATOM 1722 C CA . GLY A 1 216 ? -6.809 -8.258 -24.321 1.00 96.81 216 GLY A CA 1
ATOM 1723 C C . GLY A 1 216 ? -5.327 -8.577 -24.110 1.00 96.81 216 GLY A C 1
ATOM 1724 O O . GLY A 1 216 ? -4.806 -8.447 -23.005 1.00 96.81 216 GLY A O 1
ATOM 1725 N N . LYS A 1 217 ? -4.622 -8.958 -25.182 1.00 95.62 217 LYS A N 1
ATOM 1726 C CA . LYS A 1 217 ? -3.188 -9.303 -25.125 1.00 95.62 217 LYS A CA 1
ATOM 1727 C C . LYS A 1 217 ? -2.288 -8.141 -24.697 1.00 95.62 217 LYS A C 1
ATOM 1729 O O . LYS A 1 217 ? -1.210 -8.387 -24.171 1.00 95.62 217 LYS A O 1
ATOM 1734 N N . ALA A 1 218 ? -2.716 -6.891 -24.886 1.00 96.06 218 ALA A N 1
ATOM 1735 C CA . ALA A 1 218 ? -1.935 -5.737 -24.440 1.00 96.06 218 ALA A CA 1
ATOM 1736 C C . ALA A 1 218 ? -1.799 -5.685 -22.906 1.00 96.06 218 ALA A C 1
ATOM 1738 O O . ALA A 1 218 ? -0.870 -5.065 -22.398 1.00 96.06 218 ALA A O 1
ATOM 1739 N N . TRP A 1 219 ? -2.673 -6.376 -22.160 1.00 97.38 219 TRP A N 1
ATOM 1740 C CA . TRP A 1 219 ? -2.541 -6.518 -20.708 1.00 97.38 219 TRP A CA 1
ATOM 1741 C C . TRP A 1 219 ? -1.238 -7.211 -20.293 1.00 97.38 219 TRP A C 1
ATOM 1743 O O . TRP A 1 219 ? -0.659 -6.863 -19.268 1.00 97.38 219 TRP A O 1
ATOM 1753 N N . ASP A 1 220 ? -0.734 -8.151 -21.097 1.00 95.81 220 ASP A N 1
ATOM 1754 C CA . ASP A 1 220 ? 0.517 -8.859 -20.796 1.00 95.81 220 ASP A CA 1
ATOM 1755 C C . ASP A 1 220 ? 1.746 -7.936 -20.892 1.00 95.81 220 ASP A C 1
ATOM 1757 O O . ASP A 1 220 ? 2.811 -8.257 -20.368 1.00 95.81 220 ASP A O 1
ATOM 1761 N N . GLN A 1 221 ? 1.590 -6.775 -21.533 1.00 95.00 221 GLN A N 1
ATOM 1762 C CA . GLN A 1 221 ? 2.606 -5.731 -21.661 1.00 95.00 221 GLN A CA 1
ATOM 1763 C C . GLN A 1 221 ? 2.392 -4.573 -20.674 1.00 95.00 221 GLN A C 1
ATOM 1765 O O . GLN A 1 221 ? 3.176 -3.629 -20.672 1.00 95.00 221 GLN A O 1
ATOM 1770 N N . LEU A 1 222 ? 1.350 -4.632 -19.835 1.00 97.50 222 LEU A N 1
ATOM 1771 C CA . LEU A 1 222 ? 1.011 -3.570 -18.892 1.00 97.50 222 LEU A CA 1
ATOM 1772 C C . LEU A 1 222 ? 2.143 -3.360 -17.886 1.00 97.50 222 LEU A C 1
ATOM 1774 O O . LEU A 1 222 ? 2.517 -4.293 -17.170 1.00 97.50 222 LEU A O 1
ATOM 1778 N N . TYR A 1 223 ? 2.624 -2.123 -17.783 1.00 97.88 223 TYR A N 1
ATOM 1779 C CA . TYR A 1 223 ? 3.427 -1.677 -16.648 1.00 97.88 223 TYR A CA 1
ATOM 1780 C C . TYR A 1 223 ? 2.536 -1.081 -15.565 1.00 97.88 223 TYR A C 1
ATOM 1782 O O . TYR A 1 223 ? 1.543 -0.416 -15.850 1.00 97.88 223 TYR A O 1
ATOM 1790 N N . VAL A 1 224 ? 2.910 -1.292 -14.308 1.00 97.81 224 VAL A N 1
ATOM 1791 C CA . VAL A 1 224 ? 2.204 -0.773 -13.140 1.00 97.81 224 VAL A CA 1
ATOM 1792 C C . VAL A 1 224 ? 3.165 0.088 -12.337 1.00 97.81 224 VAL A C 1
ATOM 1794 O O . VAL A 1 224 ? 4.232 -0.382 -11.945 1.00 97.81 224 VAL A O 1
ATOM 1797 N N . VAL A 1 225 ? 2.785 1.333 -12.058 1.00 97.44 225 VAL A N 1
ATOM 1798 C CA . VAL A 1 225 ? 3.568 2.231 -11.199 1.00 97.44 225 VAL A CA 1
ATOM 1799 C C . VAL A 1 225 ? 2.722 2.654 -10.005 1.00 97.44 225 VAL A C 1
ATOM 1801 O O . VAL A 1 225 ? 1.757 3.404 -10.140 1.00 97.44 225 VAL A O 1
ATOM 1804 N N . ILE A 1 226 ? 3.090 2.160 -8.828 1.00 96.75 226 ILE A N 1
ATOM 1805 C CA . ILE A 1 226 ? 2.466 2.495 -7.549 1.00 96.75 226 ILE A CA 1
ATOM 1806 C C . ILE A 1 226 ? 3.266 3.644 -6.939 1.00 96.75 226 ILE A C 1
ATOM 1808 O O . ILE A 1 226 ? 4.458 3.497 -6.663 1.00 96.75 226 ILE A O 1
ATOM 1812 N N . VAL A 1 227 ? 2.621 4.793 -6.763 1.00 94.81 227 VAL A N 1
ATOM 1813 C CA . VAL A 1 227 ? 3.252 6.044 -6.332 1.00 94.81 227 VAL A CA 1
ATOM 1814 C C . VAL A 1 227 ? 2.771 6.466 -4.947 1.00 94.81 227 VAL A C 1
ATOM 1816 O O . VAL A 1 227 ? 1.643 6.178 -4.541 1.00 94.81 227 VAL A O 1
ATOM 1819 N N . GLY A 1 228 ? 3.622 7.205 -4.238 1.00 87.81 228 GLY A N 1
ATOM 1820 C CA . GLY A 1 228 ? 3.343 7.661 -2.880 1.00 87.81 228 GLY A CA 1
ATOM 1821 C C . GLY A 1 228 ? 3.402 6.546 -1.831 1.00 87.81 228 GLY A C 1
ATOM 1822 O O . GLY A 1 228 ? 3.873 5.437 -2.078 1.00 87.81 228 GLY A O 1
ATOM 1823 N N . THR A 1 229 ? 2.939 6.863 -0.623 1.00 83.31 229 THR A N 1
ATOM 1824 C CA . THR A 1 229 ? 2.865 5.913 0.496 1.00 83.31 229 THR A CA 1
ATOM 1825 C C . THR A 1 229 ? 1.458 5.904 1.071 1.00 83.31 229 THR A C 1
ATOM 1827 O O . THR A 1 229 ? 0.777 6.931 1.071 1.00 83.31 229 THR A O 1
ATOM 1830 N N . LYS A 1 230 ? 1.025 4.745 1.572 1.00 81.81 230 LYS A N 1
ATOM 1831 C CA . LYS A 1 230 ? -0.283 4.566 2.200 1.00 81.81 230 LYS A CA 1
ATOM 1832 C C . LYS A 1 230 ? -0.126 4.251 3.681 1.00 81.81 230 LYS A C 1
ATOM 1834 O O . LYS A 1 230 ? 0.592 3.334 4.074 1.00 81.81 230 LYS A O 1
ATOM 1839 N N . GLY A 1 231 ? -0.840 4.997 4.521 1.00 85.31 231 GLY A N 1
ATOM 1840 C CA . GLY A 1 231 ? -0.755 4.849 5.972 1.00 85.31 231 GLY A CA 1
ATOM 1841 C C . GLY A 1 231 ? 0.541 5.438 6.531 1.00 85.31 231 GLY A C 1
ATOM 1842 O O . GLY A 1 231 ? 0.744 6.646 6.475 1.00 85.31 231 GLY A O 1
ATOM 1843 N N . ARG A 1 232 ? 1.396 4.601 7.130 1.00 87.12 232 ARG A N 1
ATOM 1844 C CA . ARG A 1 232 ? 2.685 5.049 7.686 1.00 87.12 232 ARG A CA 1
ATOM 1845 C C . ARG A 1 232 ? 3.730 5.127 6.575 1.00 87.12 232 ARG A C 1
ATOM 1847 O O . ARG A 1 232 ? 3.725 4.289 5.681 1.00 87.12 232 ARG A O 1
ATOM 1854 N N . SER A 1 233 ? 4.695 6.039 6.702 1.00 86.94 233 SER A N 1
ATOM 1855 C CA . SER A 1 233 ? 5.782 6.244 5.722 1.00 86.94 233 SER A CA 1
ATOM 1856 C C . SER A 1 233 ? 6.654 5.008 5.450 1.00 86.94 233 SER A C 1
ATOM 1858 O O . SER A 1 233 ? 7.400 4.982 4.478 1.00 86.94 233 SER A O 1
ATOM 1860 N N . THR A 1 234 ? 6.566 3.983 6.300 1.00 89.56 234 THR A N 1
ATOM 1861 C CA . THR A 1 234 ? 7.304 2.717 6.195 1.00 89.56 234 THR A CA 1
ATOM 1862 C C . THR A 1 234 ? 6.467 1.546 5.671 1.00 89.56 234 THR A C 1
ATOM 1864 O O . THR A 1 234 ? 6.962 0.423 5.614 1.00 89.56 234 THR A O 1
ATOM 1867 N N . SER A 1 235 ? 5.189 1.764 5.349 1.00 90.00 235 SER A N 1
ATOM 1868 C CA . SER A 1 235 ? 4.263 0.711 4.907 1.00 90.00 235 SER A CA 1
ATOM 1869 C C . SER A 1 235 ? 4.186 0.627 3.381 1.00 90.00 235 SER A C 1
ATOM 1871 O O . SER A 1 235 ? 4.382 1.623 2.694 1.00 90.00 235 SER A O 1
ATOM 1873 N N . GLU A 1 236 ? 3.883 -0.570 2.868 1.00 91.50 236 GLU A N 1
ATOM 1874 C CA . GLU A 1 236 ? 3.648 -0.839 1.438 1.00 91.50 236 GLU A CA 1
ATOM 1875 C C . GLU A 1 236 ? 4.829 -0.518 0.499 1.00 91.50 236 GLU A C 1
ATOM 1877 O O . GLU A 1 236 ? 4.639 -0.193 -0.670 1.00 91.50 236 GLU A O 1
ATOM 1882 N N . LEU A 1 237 ? 6.065 -0.627 0.993 1.00 91.44 237 LEU A N 1
ATOM 1883 C CA . LEU A 1 237 ? 7.274 -0.268 0.238 1.00 91.44 237 LEU A CA 1
ATOM 1884 C C . LEU A 1 237 ? 7.814 -1.397 -0.659 1.00 91.44 237 LEU A C 1
ATOM 1886 O O . LEU A 1 237 ? 8.785 -1.194 -1.387 1.00 91.44 237 LEU A O 1
ATOM 1890 N N . THR A 1 238 ? 7.228 -2.594 -0.596 1.00 91.31 238 THR A N 1
ATOM 1891 C CA . THR A 1 238 ? 7.649 -3.773 -1.371 1.00 91.31 238 THR A CA 1
ATOM 1892 C C . THR A 1 238 ? 6.447 -4.489 -1.978 1.00 91.31 238 THR A C 1
ATOM 1894 O O . THR A 1 238 ? 5.322 -4.316 -1.509 1.00 91.31 238 THR A O 1
ATOM 1897 N N . LEU A 1 239 ? 6.678 -5.327 -2.997 1.00 91.56 239 LEU A N 1
ATOM 1898 C CA . LEU A 1 239 ? 5.614 -6.120 -3.632 1.00 91.56 239 LEU A CA 1
ATOM 1899 C C . LEU A 1 239 ? 4.848 -6.969 -2.607 1.00 91.56 239 LEU A C 1
ATOM 1901 O O . LEU A 1 239 ? 3.623 -6.997 -2.634 1.00 91.56 239 LEU A O 1
ATOM 1905 N N . ASP A 1 240 ? 5.567 -7.577 -1.661 1.00 91.00 240 ASP A N 1
ATOM 1906 C CA . ASP A 1 240 ? 4.985 -8.459 -0.642 1.00 91.00 240 ASP A CA 1
ATOM 1907 C C . ASP A 1 240 ? 4.217 -7.706 0.454 1.00 91.00 240 ASP A C 1
ATOM 1909 O O . ASP A 1 240 ? 3.454 -8.308 1.205 1.00 91.00 240 ASP A O 1
ATOM 1913 N N . THR A 1 241 ? 4.434 -6.393 0.584 1.00 92.25 241 THR A N 1
ATOM 1914 C CA . THR A 1 241 ? 3.807 -5.570 1.632 1.00 92.25 241 THR A CA 1
ATOM 1915 C C . THR A 1 241 ? 2.769 -4.593 1.097 1.00 92.25 241 THR A C 1
ATOM 1917 O O . THR A 1 241 ? 2.035 -4.010 1.891 1.00 92.25 241 THR A O 1
ATOM 1920 N N . SER A 1 242 ? 2.691 -4.392 -0.221 1.00 94.62 242 SER A N 1
ATOM 1921 C CA . SER A 1 242 ? 1.738 -3.477 -0.848 1.00 94.62 242 SER A CA 1
ATOM 1922 C C . SER A 1 242 ? 0.434 -4.188 -1.198 1.00 94.62 242 SER A C 1
ATOM 1924 O O . SER A 1 242 ? 0.394 -5.085 -2.043 1.00 94.62 242 SER A O 1
ATOM 1926 N N . THR A 1 243 ? -0.666 -3.744 -0.583 1.00 94.06 243 THR A N 1
ATOM 1927 C CA . THR A 1 243 ? -2.003 -4.298 -0.848 1.00 94.06 243 THR A CA 1
ATOM 1928 C C . THR A 1 243 ? -2.452 -4.060 -2.293 1.00 94.06 243 THR A C 1
ATOM 1930 O O . THR A 1 243 ? -3.036 -4.951 -2.917 1.00 94.06 243 THR A O 1
ATOM 1933 N N . ALA A 1 244 ? -2.121 -2.896 -2.861 1.00 95.56 244 ALA A N 1
ATOM 1934 C CA . ALA A 1 244 ? -2.364 -2.585 -4.267 1.00 95.56 244 ALA A CA 1
ATOM 1935 C C . ALA A 1 244 ? -1.545 -3.493 -5.196 1.00 95.56 244 ALA A C 1
ATOM 1937 O O . ALA A 1 244 ? -2.111 -4.085 -6.116 1.00 95.56 244 ALA A O 1
ATOM 1938 N N . ALA A 1 245 ? -0.243 -3.670 -4.927 1.00 96.38 245 ALA A N 1
ATOM 1939 C CA . ALA A 1 245 ? 0.609 -4.554 -5.724 1.00 96.38 245 ALA A CA 1
ATOM 1940 C C . ALA A 1 245 ? 0.076 -5.989 -5.728 1.00 96.38 245 ALA A C 1
ATOM 1942 O O . ALA A 1 245 ? -0.056 -6.582 -6.795 1.00 96.38 245 ALA A O 1
ATOM 1943 N N . TYR A 1 246 ? -0.298 -6.514 -4.558 1.00 96.38 246 TYR A N 1
ATOM 1944 C CA . TYR A 1 246 ? -0.864 -7.855 -4.429 1.00 96.38 246 TYR A CA 1
ATOM 1945 C C . TYR A 1 246 ? -2.169 -8.012 -5.225 1.00 96.38 246 TYR A C 1
ATOM 1947 O O . TYR A 1 246 ? -2.336 -8.966 -5.987 1.00 96.38 246 TYR A O 1
ATOM 1955 N N . THR A 1 247 ? -3.077 -7.039 -5.100 1.00 97.12 247 THR A N 1
ATOM 1956 C CA . THR A 1 247 ? -4.362 -7.038 -5.816 1.00 97.12 247 THR A CA 1
ATOM 1957 C C . THR A 1 247 ? -4.150 -7.036 -7.329 1.00 97.12 247 THR A C 1
ATOM 1959 O O . THR A 1 247 ? -4.743 -7.847 -8.038 1.00 97.12 247 THR A O 1
ATOM 1962 N N . ILE A 1 248 ? -3.260 -6.181 -7.833 1.00 98.12 248 ILE A N 1
ATOM 1963 C CA . ILE A 1 248 ? -2.978 -6.066 -9.268 1.00 98.12 248 ILE A CA 1
ATOM 1964 C C . ILE A 1 248 ? -2.262 -7.313 -9.787 1.00 98.12 248 ILE A C 1
ATOM 1966 O O . ILE A 1 248 ? -2.679 -7.874 -10.802 1.00 98.12 248 ILE A O 1
ATOM 1970 N N . ALA A 1 249 ? -1.254 -7.803 -9.061 1.00 97.69 249 ALA A N 1
ATOM 1971 C CA . ALA A 1 249 ? -0.505 -9.008 -9.409 1.00 97.69 249 ALA A CA 1
ATOM 1972 C C . ALA A 1 249 ? -1.417 -10.227 -9.605 1.00 97.69 249 ALA A C 1
ATOM 1974 O O . ALA A 1 249 ? -1.178 -11.016 -10.517 1.00 97.69 249 ALA A O 1
ATOM 1975 N N . SER A 1 250 ? -2.504 -10.340 -8.830 1.00 97.44 250 SER A N 1
ATOM 1976 C CA . SER A 1 250 ? -3.491 -11.425 -8.973 1.00 97.44 250 SER A CA 1
ATOM 1977 C C . SER A 1 250 ? -4.194 -11.467 -10.340 1.00 97.44 250 SER A C 1
ATOM 1979 O O . SER A 1 250 ? -4.768 -12.487 -10.716 1.00 97.44 250 SER A O 1
ATOM 1981 N N . THR A 1 251 ? -4.133 -10.373 -11.103 1.00 97.94 251 THR A N 1
ATOM 1982 C CA . THR A 1 251 ? -4.733 -10.250 -12.440 1.00 97.94 251 THR A CA 1
ATOM 1983 C C . THR A 1 251 ? -3.699 -10.305 -13.573 1.00 97.94 251 THR A C 1
ATOM 1985 O O . THR A 1 251 ? -4.074 -10.354 -14.749 1.00 97.94 251 THR A O 1
ATOM 1988 N N . MET A 1 252 ? -2.402 -10.324 -13.253 1.00 97.69 252 MET A N 1
ATOM 1989 C CA . MET A 1 252 ? -1.291 -10.344 -14.212 1.00 97.69 252 MET A CA 1
ATOM 1990 C C . MET A 1 252 ? -0.738 -11.761 -14.423 1.00 97.69 252 MET A C 1
ATOM 1992 O O . MET A 1 252 ? -1.036 -12.687 -13.672 1.00 97.69 252 MET A O 1
ATOM 1996 N N . ASN A 1 253 ? 0.092 -11.939 -15.455 1.00 95.81 253 ASN A N 1
ATOM 1997 C CA . ASN A 1 253 ? 0.918 -13.138 -15.584 1.00 95.81 253 ASN A CA 1
ATOM 1998 C C . ASN A 1 253 ? 1.958 -13.162 -14.441 1.00 95.81 253 ASN A C 1
ATOM 2000 O O . ASN A 1 253 ? 2.730 -12.204 -14.339 1.00 95.81 253 ASN A O 1
ATOM 2004 N N . PRO A 1 254 ? 2.045 -14.232 -13.622 1.00 94.62 254 PRO A N 1
ATOM 2005 C CA . PRO A 1 254 ? 3.004 -14.317 -12.518 1.00 94.62 254 PRO A CA 1
ATOM 2006 C C . PRO A 1 254 ? 4.459 -14.054 -12.924 1.00 94.62 254 PRO A C 1
ATOM 2008 O O . PRO A 1 254 ? 5.210 -13.462 -12.153 1.00 94.62 254 PRO A O 1
ATOM 2011 N N . ALA A 1 255 ? 4.851 -14.439 -14.145 1.00 92.75 255 ALA A N 1
ATOM 2012 C CA . ALA A 1 255 ? 6.203 -14.210 -14.653 1.00 92.75 255 ALA A CA 1
ATOM 2013 C C . ALA A 1 255 ? 6.510 -12.724 -14.917 1.00 92.75 255 ALA A C 1
ATOM 2015 O O . ALA A 1 255 ? 7.670 -12.331 -14.869 1.00 92.75 255 ALA A O 1
ATOM 2016 N N . ALA A 1 256 ? 5.488 -11.898 -15.166 1.00 91.62 256 ALA A N 1
ATOM 2017 C CA . ALA A 1 256 ? 5.647 -10.473 -15.451 1.00 91.62 256 ALA A CA 1
ATOM 2018 C C . ALA A 1 256 ? 5.641 -9.601 -14.184 1.00 91.62 256 ALA A C 1
ATOM 2020 O O . ALA A 1 256 ? 6.190 -8.504 -14.197 1.00 91.62 256 ALA A O 1
ATOM 2021 N N . VAL A 1 257 ? 5.050 -10.073 -13.076 1.00 94.00 257 VAL A N 1
ATOM 2022 C CA . VAL A 1 257 ? 4.794 -9.270 -11.861 1.00 94.00 257 VAL A CA 1
ATOM 2023 C C . VAL A 1 257 ? 6.045 -8.554 -11.351 1.00 94.00 257 VAL A C 1
ATOM 2025 O O . VAL A 1 257 ? 6.012 -7.347 -11.122 1.00 94.00 257 VAL A O 1
ATOM 2028 N N . LYS A 1 258 ? 7.158 -9.283 -11.201 1.00 90.25 258 LYS A N 1
ATOM 2029 C CA . LYS A 1 258 ? 8.408 -8.730 -10.657 1.00 90.25 258 LYS A CA 1
ATOM 2030 C C . LYS A 1 258 ? 8.977 -7.610 -11.532 1.00 90.25 258 LYS A C 1
ATOM 2032 O O . LYS A 1 258 ? 9.567 -6.662 -11.017 1.00 90.25 258 LYS A O 1
ATOM 2037 N N . ASP A 1 259 ? 8.805 -7.726 -12.843 1.00 90.62 259 ASP A N 1
ATOM 2038 C CA . ASP A 1 259 ? 9.411 -6.804 -13.794 1.00 90.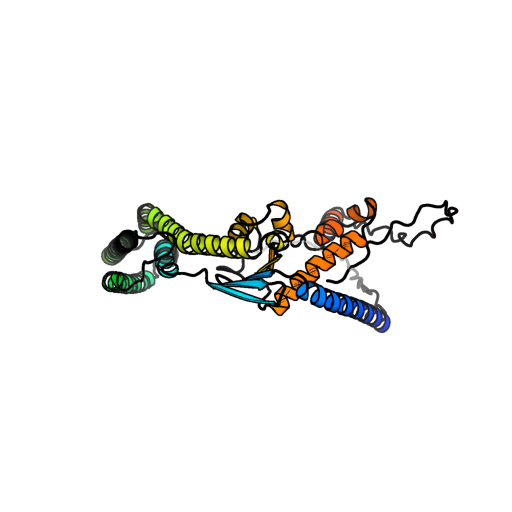62 259 ASP A CA 1
ATOM 2039 C C . ASP A 1 259 ? 8.490 -5.639 -14.152 1.00 90.62 259 ASP A C 1
ATOM 2041 O O . ASP A 1 259 ? 8.977 -4.561 -14.494 1.00 90.62 259 ASP A O 1
ATOM 2045 N N . HIS A 1 260 ? 7.178 -5.83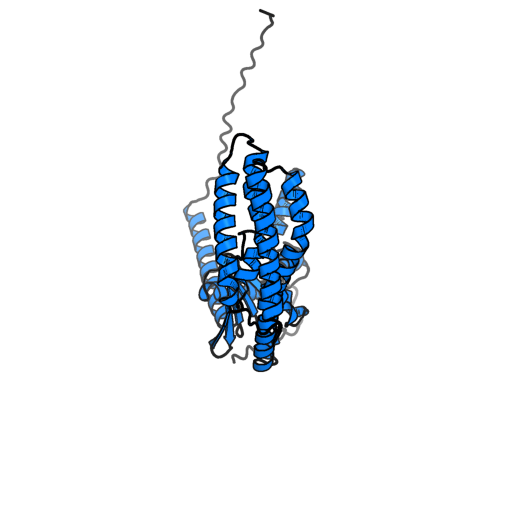3 -14.046 1.00 95.50 260 HIS A N 1
ATOM 2046 C CA . HIS A 1 260 ? 6.188 -4.872 -14.511 1.00 95.50 260 HIS A CA 1
ATOM 2047 C C . HIS A 1 260 ? 5.549 -4.058 -13.386 1.00 95.50 260 HIS A C 1
ATOM 2049 O O . HIS A 1 260 ? 5.044 -2.977 -13.672 1.00 95.50 260 HIS A O 1
ATOM 2055 N N . ILE A 1 261 ? 5.585 -4.516 -12.127 1.00 96.69 261 ILE A N 1
ATOM 2056 C CA . ILE A 1 261 ? 5.093 -3.732 -10.987 1.00 96.69 261 ILE A CA 1
ATOM 2057 C C . ILE A 1 261 ? 6.247 -2.988 -10.314 1.00 96.69 261 ILE A C 1
ATOM 2059 O O . ILE A 1 261 ? 7.185 -3.582 -9.783 1.00 96.69 261 ILE A O 1
ATOM 2063 N N . ILE A 1 262 ? 6.151 -1.662 -10.310 1.00 95.75 262 ILE A N 1
ATOM 2064 C CA . ILE A 1 262 ? 7.145 -0.744 -9.759 1.00 95.75 262 ILE A CA 1
ATOM 2065 C C . ILE A 1 262 ? 6.508 0.024 -8.606 1.00 95.75 262 ILE A C 1
ATOM 2067 O O . ILE A 1 262 ? 5.486 0.682 -8.782 1.00 95.75 262 ILE A O 1
ATOM 2071 N N . ILE A 1 263 ? 7.132 -0.033 -7.430 1.00 94.94 263 ILE A N 1
ATOM 2072 C CA . ILE A 1 263 ? 6.739 0.758 -6.260 1.00 94.94 263 ILE A CA 1
ATOM 2073 C C . ILE A 1 263 ? 7.727 1.914 -6.122 1.00 94.94 263 ILE A C 1
ATOM 2075 O O . ILE A 1 263 ? 8.922 1.702 -5.923 1.00 94.94 263 ILE A O 1
ATOM 2079 N N . ALA A 1 264 ? 7.225 3.138 -6.254 1.00 94.31 264 ALA A N 1
ATOM 2080 C CA . ALA A 1 264 ? 8.010 4.363 -6.291 1.00 94.31 264 ALA A CA 1
ATOM 2081 C C . ALA A 1 264 ? 7.458 5.380 -5.270 1.00 94.31 264 ALA A C 1
ATOM 2083 O O . ALA A 1 264 ? 6.778 6.339 -5.640 1.00 94.31 264 ALA A O 1
ATOM 2084 N N . PRO A 1 265 ? 7.755 5.208 -3.967 1.00 91.50 265 PRO A N 1
ATOM 2085 C CA . PRO A 1 265 ? 7.094 5.956 -2.894 1.00 91.50 265 PRO A CA 1
ATOM 2086 C C . PRO A 1 265 ? 7.403 7.459 -2.894 1.00 91.50 265 PRO A C 1
ATOM 2088 O O . PRO A 1 265 ? 6.643 8.250 -2.343 1.00 91.50 265 PRO A O 1
ATOM 2091 N N . MET A 1 266 ? 8.507 7.862 -3.527 1.00 89.56 266 MET A N 1
ATOM 2092 C CA . MET A 1 266 ? 8.935 9.262 -3.636 1.00 89.56 266 MET A CA 1
ATOM 2093 C C . MET A 1 266 ? 8.335 9.989 -4.846 1.00 89.56 266 MET A C 1
ATOM 2095 O O . MET A 1 266 ? 8.507 11.198 -4.982 1.00 89.56 266 MET A O 1
ATOM 2099 N N . VAL A 1 267 ? 7.663 9.266 -5.744 1.00 92.19 267 VAL A N 1
ATOM 2100 C CA . VAL A 1 267 ? 7.020 9.842 -6.927 1.00 92.19 267 VAL A CA 1
ATOM 2101 C C . VAL A 1 267 ? 5.677 10.449 -6.531 1.00 92.19 267 VAL A C 1
ATOM 2103 O O . VAL A 1 267 ? 4.904 9.826 -5.807 1.00 92.19 267 VAL A O 1
ATOM 2106 N N . GLN A 1 268 ? 5.392 11.657 -7.024 1.00 87.94 268 GLN A N 1
ATOM 2107 C CA . GLN A 1 268 ? 4.173 12.410 -6.690 1.00 87.94 268 GLN A CA 1
ATOM 2108 C C . GLN A 1 268 ? 3.347 12.821 -7.916 1.00 87.94 268 GLN A C 1
ATOM 2110 O O . GLN A 1 268 ? 2.303 13.451 -7.776 1.00 87.94 268 GLN A O 1
ATOM 2115 N N . SER A 1 269 ? 3.805 12.506 -9.130 1.00 89.62 269 SER A N 1
ATOM 2116 C CA . SER A 1 269 ? 3.130 12.920 -10.362 1.00 89.62 269 SER A CA 1
ATOM 2117 C C . SER A 1 269 ? 3.322 11.921 -11.499 1.00 89.62 269 SER A C 1
ATOM 2119 O O . SER A 1 269 ? 4.320 11.198 -11.545 1.00 89.62 269 SER A O 1
ATOM 2121 N N . THR A 1 270 ? 2.396 11.934 -12.458 1.00 89.12 270 THR A N 1
ATOM 2122 C CA . THR A 1 270 ? 2.460 11.123 -13.681 1.00 89.12 270 THR A CA 1
ATOM 2123 C C . THR A 1 270 ? 3.776 11.296 -14.449 1.00 89.12 270 THR A C 1
ATOM 2125 O O . THR A 1 270 ? 4.407 10.285 -14.748 1.00 89.12 270 THR A O 1
ATOM 2128 N N . PRO A 1 271 ? 4.282 12.519 -14.726 1.00 91.75 271 PRO A N 1
ATOM 2129 C CA . PRO A 1 271 ? 5.536 12.665 -15.468 1.00 91.75 271 PRO A CA 1
ATOM 2130 C C . PRO A 1 271 ? 6.745 12.065 -14.737 1.00 91.75 271 PRO A C 1
ATOM 2132 O O . PRO A 1 271 ? 7.610 11.461 -15.367 1.00 91.75 271 PRO A O 1
ATOM 2135 N N . GLN A 1 272 ? 6.794 12.185 -13.405 1.00 93.06 272 GLN A N 1
ATOM 2136 C CA . GLN A 1 272 ? 7.838 11.549 -12.596 1.00 93.06 272 GLN A CA 1
ATOM 2137 C C . GLN A 1 272 ? 7.724 10.019 -12.633 1.00 93.06 272 GLN A C 1
ATOM 2139 O O . GLN A 1 272 ? 8.742 9.340 -12.751 1.00 93.06 272 GLN A O 1
ATOM 2144 N N . ALA A 1 273 ? 6.504 9.476 -12.573 1.00 93.56 273 ALA A N 1
ATOM 2145 C CA . ALA A 1 273 ? 6.254 8.039 -12.674 1.00 93.56 273 ALA A CA 1
ATOM 2146 C C . ALA A 1 273 ? 6.756 7.473 -14.010 1.00 93.56 273 ALA A C 1
ATOM 2148 O O . ALA A 1 273 ? 7.476 6.476 -14.023 1.00 93.56 273 ALA A O 1
ATOM 2149 N N . LEU A 1 274 ? 6.444 8.152 -15.119 1.00 93.75 274 LEU A N 1
ATOM 2150 C CA . LEU A 1 274 ? 6.915 7.783 -16.457 1.00 93.75 274 LEU A CA 1
ATOM 2151 C C . LEU A 1 274 ? 8.441 7.860 -16.565 1.00 93.75 274 LEU A C 1
ATOM 2153 O O . LEU A 1 274 ? 9.064 6.944 -17.097 1.00 93.75 274 LEU A O 1
ATOM 2157 N N . ALA A 1 275 ? 9.061 8.908 -16.016 1.00 93.69 275 ALA A N 1
ATOM 2158 C CA . ALA A 1 275 ? 10.516 9.039 -16.009 1.00 93.69 275 ALA A CA 1
ATOM 2159 C C . ALA A 1 275 ? 11.200 7.899 -15.230 1.00 93.69 275 ALA A C 1
ATOM 2161 O O . ALA A 1 275 ? 12.187 7.339 -15.707 1.00 93.69 275 ALA A O 1
ATOM 2162 N N . VAL A 1 276 ? 10.660 7.520 -14.064 1.00 93.81 276 VAL A N 1
ATOM 2163 C CA . VAL A 1 276 ? 11.158 6.385 -13.266 1.00 93.81 276 VAL A CA 1
ATOM 2164 C C . VAL A 1 276 ? 10.978 5.064 -14.010 1.00 93.81 276 VAL A C 1
ATOM 2166 O O . VAL A 1 276 ? 11.917 4.272 -14.078 1.00 93.81 276 VAL A O 1
ATOM 2169 N N . LEU A 1 277 ? 9.806 4.835 -14.608 1.00 95.44 277 LEU A N 1
ATOM 2170 C CA . LEU A 1 277 ? 9.541 3.648 -15.422 1.00 95.44 277 LEU A CA 1
ATOM 2171 C C . LEU A 1 277 ? 10.547 3.530 -16.574 1.00 95.44 277 LEU A C 1
ATOM 2173 O O . LEU A 1 277 ? 11.189 2.491 -16.733 1.00 95.44 277 LEU A O 1
ATOM 2177 N N . GLY A 1 278 ? 10.733 4.609 -17.334 1.00 95.81 278 GLY A N 1
ATOM 2178 C CA . GLY A 1 278 ? 11.689 4.650 -18.434 1.00 95.81 278 GLY A CA 1
ATOM 2179 C C . GLY A 1 278 ? 13.127 4.405 -17.978 1.00 95.81 278 GLY A C 1
ATOM 2180 O O . GLY A 1 278 ? 13.843 3.637 -18.615 1.00 95.81 278 GLY A O 1
ATOM 2181 N N . ALA A 1 279 ? 13.531 4.970 -16.835 1.00 93.81 279 ALA A N 1
ATOM 2182 C CA . ALA A 1 279 ? 14.840 4.708 -16.241 1.00 93.81 279 ALA A CA 1
ATOM 2183 C C . ALA A 1 279 ? 15.046 3.227 -15.897 1.00 93.81 279 ALA A C 1
ATOM 2185 O O . ALA A 1 279 ? 16.111 2.677 -16.179 1.00 93.81 279 ALA A O 1
ATOM 2186 N N . ILE A 1 280 ? 14.034 2.562 -15.336 1.00 93.12 280 ILE A N 1
ATOM 2187 C CA . ILE A 1 280 ? 14.095 1.131 -15.008 1.00 93.12 280 ILE A CA 1
ATOM 2188 C C . ILE A 1 280 ? 14.208 0.285 -16.284 1.00 93.12 280 ILE A C 1
ATOM 2190 O O . ILE A 1 280 ? 15.087 -0.574 -16.372 1.00 93.12 280 ILE A O 1
ATOM 2194 N N . ILE A 1 281 ? 13.367 0.541 -17.291 1.00 94.44 281 ILE A N 1
ATOM 2195 C CA . ILE A 1 281 ? 13.390 -0.190 -18.571 1.00 94.44 281 ILE A CA 1
ATOM 2196 C C . ILE A 1 281 ? 14.749 -0.027 -19.268 1.00 94.44 281 ILE A C 1
ATOM 2198 O O . ILE A 1 281 ? 15.356 -1.010 -19.705 1.00 94.44 281 ILE A O 1
ATOM 2202 N N . ASN A 1 282 ? 15.263 1.199 -19.334 1.00 94.44 282 ASN A N 1
ATOM 2203 C CA . ASN A 1 282 ? 16.539 1.481 -19.983 1.00 94.44 282 ASN A CA 1
ATOM 2204 C C . ASN A 1 282 ? 17.720 0.898 -19.225 1.00 94.44 282 ASN A C 1
ATOM 2206 O O . ASN A 1 282 ? 18.623 0.349 -19.847 1.00 94.44 282 ASN A O 1
ATOM 2210 N N . THR A 1 283 ? 17.703 0.946 -17.893 1.00 91.94 283 THR A N 1
ATOM 2211 C CA . THR A 1 283 ? 18.752 0.338 -17.064 1.00 91.94 283 THR A CA 1
ATOM 2212 C C . THR A 1 283 ? 18.836 -1.170 -17.307 1.00 91.94 283 THR A C 1
ATOM 2214 O O . THR A 1 283 ? 19.932 -1.705 -17.485 1.00 91.94 283 THR A O 1
ATOM 2217 N N . ARG A 1 284 ? 17.689 -1.851 -17.422 1.00 92.25 284 ARG A N 1
ATOM 2218 C CA . ARG A 1 284 ? 17.624 -3.276 -17.786 1.00 92.25 284 ARG A CA 1
ATOM 2219 C C . ARG A 1 284 ? 18.184 -3.538 -19.181 1.00 92.25 284 ARG A C 1
ATOM 2221 O O . ARG A 1 284 ? 19.023 -4.421 -19.355 1.00 92.25 284 ARG A O 1
ATOM 2228 N N . THR A 1 285 ? 17.750 -2.747 -20.160 1.00 92.31 285 THR A N 1
ATOM 2229 C CA . THR A 1 285 ? 18.183 -2.863 -21.562 1.00 92.31 285 THR A CA 1
ATOM 2230 C C . THR A 1 285 ? 19.687 -2.632 -21.705 1.00 92.31 285 THR A C 1
ATOM 2232 O O . THR A 1 285 ? 20.390 -3.403 -22.363 1.00 92.31 285 THR A O 1
ATOM 2235 N N . LEU A 1 286 ? 20.203 -1.601 -21.034 1.00 90.88 286 LEU A N 1
ATOM 2236 C CA . LEU A 1 286 ? 21.623 -1.291 -20.969 1.00 90.88 286 LEU A CA 1
ATOM 2237 C C . LEU A 1 286 ? 22.392 -2.448 -20.334 1.00 90.88 286 LEU A C 1
ATOM 2239 O O . LEU A 1 286 ? 23.377 -2.907 -20.902 1.00 90.88 286 LEU A O 1
ATOM 2243 N N . ALA A 1 287 ? 21.917 -2.991 -19.212 1.00 90.56 287 ALA A N 1
ATOM 2244 C CA . ALA A 1 287 ? 22.579 -4.113 -18.559 1.00 90.56 287 ALA A CA 1
ATOM 2245 C C . ALA A 1 287 ? 22.676 -5.348 -19.469 1.00 90.56 287 ALA A C 1
ATOM 2247 O O . ALA A 1 287 ? 23.735 -5.968 -19.563 1.00 90.56 287 ALA A O 1
ATOM 2248 N N . GLN A 1 288 ? 21.604 -5.681 -20.187 1.00 90.25 288 GLN A N 1
ATOM 2249 C CA . GLN A 1 288 ? 21.606 -6.784 -21.152 1.00 90.25 288 GLN A CA 1
ATOM 2250 C C . GLN A 1 288 ? 22.562 -6.534 -22.328 1.00 90.25 288 GLN A C 1
ATOM 2252 O O . GLN A 1 288 ? 23.213 -7.467 -22.795 1.00 90.25 288 GLN A O 1
ATOM 2257 N N . SER A 1 289 ? 22.684 -5.280 -22.768 1.00 91.06 289 SER A N 1
ATOM 2258 C CA . SER A 1 289 ? 23.529 -4.889 -23.904 1.00 91.06 289 SER A CA 1
ATOM 2259 C C . SER A 1 289 ? 25.010 -4.737 -23.538 1.00 91.06 289 SER A C 1
ATOM 2261 O O . SER A 1 289 ? 25.879 -4.932 -24.383 1.00 91.06 289 SER A O 1
ATOM 2263 N N . THR A 1 290 ? 25.319 -4.392 -22.286 1.00 88.88 290 THR A N 1
ATOM 2264 C CA . THR A 1 290 ? 26.688 -4.143 -21.814 1.00 88.88 290 THR A CA 1
ATOM 2265 C C . THR A 1 290 ? 27.319 -5.387 -21.188 1.00 88.88 290 THR A C 1
ATOM 2267 O O . THR A 1 290 ? 28.480 -5.699 -21.459 1.00 88.88 290 THR A O 1
ATOM 2270 N N . PHE A 1 291 ? 26.578 -6.146 -20.374 1.00 88.12 291 PHE A N 1
ATOM 2271 C CA . PHE A 1 291 ? 27.099 -7.327 -19.674 1.00 88.12 291 PHE A CA 1
ATOM 2272 C C . PHE A 1 291 ? 26.908 -8.609 -20.505 1.00 88.12 291 PHE A C 1
ATOM 2274 O O . PHE A 1 291 ? 26.242 -9.559 -20.093 1.00 88.12 291 PHE A O 1
ATOM 2281 N N . ILE A 1 292 ? 27.529 -8.651 -21.688 1.00 88.38 292 ILE A N 1
ATOM 2282 C CA . ILE A 1 292 ? 27.341 -9.729 -22.679 1.00 88.38 292 ILE A CA 1
ATOM 2283 C C . ILE A 1 292 ? 28.046 -11.051 -22.334 1.00 88.38 292 ILE A C 1
ATOM 2285 O O . ILE A 1 292 ? 27.728 -12.088 -22.911 1.00 88.38 292 ILE A O 1
ATOM 2289 N N . THR A 1 293 ? 28.997 -11.048 -21.394 1.00 86.50 293 THR A N 1
ATOM 2290 C CA . THR A 1 293 ? 29.716 -12.262 -20.969 1.00 86.50 293 THR A CA 1
ATOM 2291 C C . THR A 1 293 ? 29.320 -12.684 -19.559 1.00 86.50 293 THR A C 1
ATOM 2293 O O . THR A 1 293 ? 29.068 -11.844 -18.696 1.00 86.50 293 THR A O 1
ATOM 2296 N N . GLU A 1 294 ? 29.361 -13.988 -19.279 1.00 84.00 294 GLU A N 1
ATOM 2297 C CA . GLU A 1 294 ? 29.130 -14.524 -17.927 1.00 84.00 294 GLU A CA 1
ATOM 2298 C C . GLU A 1 294 ? 30.090 -13.941 -16.887 1.00 84.00 294 GLU A C 1
ATOM 2300 O O . GLU A 1 294 ? 29.716 -13.710 -15.737 1.00 84.00 294 GLU A O 1
ATOM 2305 N N . ARG A 1 295 ? 31.329 -13.645 -17.298 1.00 81.94 295 ARG A N 1
ATOM 2306 C CA . ARG A 1 295 ? 32.296 -12.953 -16.444 1.00 81.94 295 ARG A CA 1
ATOM 2307 C C . ARG A 1 295 ? 31.813 -11.547 -16.092 1.00 81.94 295 ARG A C 1
ATOM 2309 O O . ARG A 1 295 ? 31.872 -11.178 -14.925 1.00 81.94 295 ARG A O 1
ATOM 2316 N N . ALA A 1 296 ? 31.335 -10.781 -17.073 1.00 80.62 296 ALA A N 1
ATOM 2317 C CA . ALA A 1 296 ? 30.852 -9.421 -16.859 1.00 80.62 296 ALA A CA 1
ATOM 2318 C C . ALA A 1 296 ? 29.617 -9.400 -15.944 1.00 80.62 296 ALA A C 1
ATOM 2320 O O . ALA A 1 296 ? 29.591 -8.629 -14.987 1.00 80.62 296 ALA A O 1
ATOM 2321 N N . LYS A 1 297 ? 28.649 -10.302 -16.160 1.00 83.50 297 LYS A N 1
ATOM 2322 C CA . LYS A 1 297 ? 27.445 -10.418 -15.314 1.00 83.50 297 LYS A CA 1
ATOM 2323 C C . LYS A 1 297 ? 27.779 -10.673 -13.838 1.00 83.50 297 LYS A C 1
ATOM 2325 O O . LYS A 1 297 ? 27.115 -10.147 -12.950 1.00 83.50 297 LYS A O 1
ATOM 2330 N N . LYS A 1 298 ? 28.843 -11.438 -13.569 1.00 79.88 298 LYS A N 1
ATOM 2331 C CA . LYS A 1 298 ? 29.275 -11.816 -12.211 1.00 79.88 298 LYS A CA 1
ATOM 2332 C C . LYS A 1 298 ? 30.217 -10.814 -11.538 1.00 79.88 298 LYS A C 1
ATOM 2334 O O . LYS A 1 298 ? 30.416 -10.907 -10.332 1.00 79.88 298 LYS A O 1
ATOM 2339 N N . ALA A 1 299 ? 30.816 -9.883 -12.283 1.00 68.12 299 ALA A N 1
ATOM 2340 C CA . ALA A 1 299 ? 31.965 -9.111 -11.803 1.00 68.12 299 ALA A CA 1
ATOM 2341 C C . ALA A 1 299 ? 31.643 -8.115 -10.674 1.00 68.12 299 ALA A C 1
ATOM 2343 O O . ALA A 1 299 ? 32.529 -7.796 -9.888 1.00 68.12 299 ALA A O 1
ATOM 2344 N N . THR A 1 300 ? 30.410 -7.606 -10.596 1.00 68.25 300 THR A N 1
ATOM 2345 C CA . THR A 1 300 ? 30.098 -6.439 -9.744 1.00 68.25 300 THR A CA 1
ATOM 2346 C C . THR A 1 300 ? 28.716 -6.482 -9.088 1.00 68.25 300 THR A C 1
ATOM 2348 O O . THR A 1 300 ? 28.332 -5.544 -8.395 1.00 68.25 300 THR A O 1
ATOM 2351 N N . GLY A 1 301 ? 27.908 -7.518 -9.345 1.00 75.62 301 GLY A N 1
ATOM 2352 C CA . GLY A 1 301 ? 26.490 -7.534 -8.958 1.00 75.62 301 GLY A CA 1
ATOM 2353 C C . GLY A 1 301 ? 25.644 -6.414 -9.590 1.00 75.62 301 GLY A C 1
ATOM 2354 O O . GLY A 1 301 ? 24.440 -6.380 -9.353 1.00 75.62 301 GLY A O 1
ATOM 2355 N N . LEU A 1 302 ? 26.245 -5.531 -10.405 1.00 81.69 302 LEU A N 1
ATOM 2356 C CA . LEU A 1 302 ? 25.569 -4.432 -11.096 1.00 81.69 302 LEU A CA 1
ATOM 2357 C C . LEU A 1 302 ? 24.567 -4.956 -12.114 1.00 81.69 302 LEU A C 1
ATOM 2359 O O . LEU A 1 302 ? 23.529 -4.340 -12.289 1.00 81.69 302 LEU A O 1
ATOM 2363 N N . TYR A 1 303 ? 24.859 -6.090 -12.755 1.00 85.69 303 TYR A N 1
ATOM 2364 C CA . TYR A 1 303 ? 23.928 -6.731 -13.678 1.00 85.69 303 TYR A CA 1
ATOM 2365 C C . TYR A 1 303 ? 22.620 -7.105 -12.972 1.00 85.69 303 TYR A C 1
ATOM 2367 O O . TYR A 1 303 ? 21.561 -6.619 -13.351 1.00 85.69 303 TYR A O 1
ATOM 2375 N N . GLU A 1 304 ? 22.697 -7.878 -11.887 1.00 85.44 304 GLU A N 1
ATOM 2376 C CA . GLU A 1 304 ? 21.521 -8.269 -11.097 1.00 85.44 304 GLU A CA 1
ATOM 2377 C C . GLU A 1 304 ? 20.782 -7.058 -10.517 1.00 85.44 304 GLU A C 1
ATOM 2379 O O . GLU A 1 304 ? 19.552 -7.007 -10.525 1.00 85.44 304 GLU A O 1
ATOM 2384 N N . ALA A 1 305 ? 21.526 -6.051 -10.049 1.00 84.94 305 ALA A N 1
ATOM 2385 C CA . ALA A 1 305 ? 20.932 -4.826 -9.536 1.00 84.94 305 ALA A CA 1
ATOM 2386 C C . ALA A 1 305 ? 20.242 -3.999 -10.630 1.00 84.94 305 ALA A C 1
ATOM 2388 O O . ALA A 1 305 ? 19.177 -3.448 -10.399 1.00 84.94 305 ALA A O 1
ATOM 2389 N N . ALA A 1 306 ? 20.797 -3.957 -11.840 1.00 86.38 306 ALA A N 1
ATOM 2390 C CA . ALA A 1 306 ? 20.189 -3.280 -12.978 1.00 86.38 306 ALA A CA 1
ATOM 2391 C C . ALA A 1 306 ? 18.957 -4.022 -13.523 1.00 86.38 306 ALA A C 1
ATOM 2393 O O . ALA A 1 306 ? 18.070 -3.400 -14.105 1.00 86.38 306 ALA A O 1
ATOM 2394 N N . LEU A 1 307 ? 18.876 -5.342 -13.320 1.00 86.50 307 LEU A N 1
ATOM 2395 C CA . LEU A 1 307 ? 17.688 -6.125 -13.651 1.00 86.50 307 LEU A CA 1
ATOM 2396 C C . LEU A 1 307 ? 16.554 -5.956 -12.631 1.00 86.50 307 LEU A C 1
ATOM 2398 O O . LEU A 1 307 ? 15.378 -6.075 -12.986 1.00 86.50 307 LEU A O 1
ATOM 2402 N N . SER A 1 308 ? 16.888 -5.638 -11.380 1.00 82.19 308 SER A N 1
ATOM 2403 C CA . SER A 1 308 ? 15.933 -5.568 -10.277 1.00 82.19 308 SER A CA 1
ATOM 2404 C C . SER A 1 308 ? 15.633 -4.135 -9.842 1.00 82.19 308 SER A C 1
ATOM 2406 O O . SER A 1 308 ? 16.509 -3.424 -9.368 1.00 82.19 308 SER A O 1
ATOM 2408 N N . SER A 1 309 ? 14.359 -3.742 -9.846 1.00 75.31 309 SER A N 1
ATOM 2409 C CA . SER A 1 309 ? 13.918 -2.451 -9.290 1.00 75.31 309 SER A CA 1
ATOM 2410 C C . SER A 1 309 ? 14.103 -2.338 -7.767 1.00 75.31 309 SER A C 1
ATOM 2412 O O . SER A 1 309 ? 13.981 -1.250 -7.210 1.00 75.31 309 SER A O 1
ATOM 2414 N N . THR A 1 310 ? 14.402 -3.446 -7.081 1.00 75.25 310 THR A N 1
ATOM 2415 C CA . THR A 1 310 ? 14.485 -3.524 -5.612 1.00 75.25 310 THR A CA 1
ATOM 2416 C C . THR A 1 310 ? 15.906 -3.624 -5.062 1.00 75.25 310 THR A C 1
ATOM 2418 O O . THR A 1 310 ? 16.095 -3.546 -3.848 1.00 75.25 310 THR A O 1
ATOM 2421 N N . ILE A 1 311 ? 16.916 -3.822 -5.915 1.00 73.00 311 ILE A N 1
ATOM 2422 C CA . ILE A 1 311 ? 18.307 -3.990 -5.479 1.00 73.00 311 ILE A CA 1
ATOM 2423 C C . ILE A 1 311 ? 19.062 -2.697 -5.796 1.00 73.00 311 ILE A C 1
ATOM 2425 O O . ILE A 1 311 ? 19.243 -2.377 -6.969 1.00 73.00 311 ILE A O 1
ATOM 2429 N N . PRO A 1 312 ? 19.558 -1.953 -4.791 1.00 80.38 312 PRO A N 1
ATOM 2430 C CA . PRO A 1 312 ? 20.364 -0.771 -5.063 1.00 80.38 312 PRO A CA 1
ATOM 2431 C C . PRO A 1 312 ? 21.632 -1.142 -5.841 1.00 80.38 312 PRO A C 1
ATOM 2433 O O . PRO A 1 312 ? 22.342 -2.069 -5.444 1.00 80.38 312 PRO A O 1
ATOM 2436 N N . LEU A 1 313 ? 21.952 -0.385 -6.898 1.00 80.25 313 LEU A N 1
ATOM 2437 C CA . LEU A 1 313 ? 23.086 -0.655 -7.799 1.00 80.25 313 LEU A CA 1
ATOM 2438 C C . LEU A 1 313 ? 24.403 -0.904 -7.048 1.00 80.25 313 LEU A C 1
ATOM 2440 O O . LEU A 1 313 ? 25.128 -1.850 -7.339 1.00 80.25 313 LEU A O 1
ATOM 2444 N N . ALA A 1 314 ? 24.696 -0.100 -6.027 1.00 81.69 314 ALA A N 1
ATOM 2445 C CA . ALA A 1 314 ? 25.945 -0.198 -5.276 1.00 81.69 314 ALA A CA 1
ATOM 2446 C C . ALA A 1 314 ? 25.934 -1.251 -4.150 1.00 81.69 314 ALA A C 1
ATOM 2448 O O . ALA A 1 314 ? 26.976 -1.482 -3.538 1.00 81.69 314 ALA A O 1
ATOM 2449 N N . MET A 1 315 ? 24.795 -1.889 -3.851 1.00 83.19 315 MET A N 1
ATOM 2450 C CA . MET A 1 315 ? 24.621 -2.706 -2.640 1.00 83.19 315 MET A CA 1
ATOM 2451 C C . MET A 1 315 ? 25.660 -3.827 -2.534 1.00 83.19 315 MET A C 1
ATOM 2453 O O . MET A 1 315 ? 26.282 -3.999 -1.487 1.00 83.19 315 MET A O 1
ATOM 2457 N N . THR A 1 316 ? 25.868 -4.583 -3.613 1.00 80.12 316 THR A N 1
ATOM 2458 C CA . THR A 1 316 ? 26.816 -5.707 -3.629 1.00 80.12 316 THR A CA 1
ATOM 2459 C C . THR A 1 316 ? 28.247 -5.233 -3.392 1.00 80.12 316 THR A C 1
ATOM 2461 O O . THR A 1 316 ? 28.937 -5.786 -2.536 1.00 80.12 316 THR A O 1
ATOM 2464 N N . ASN A 1 317 ? 28.665 -4.168 -4.080 1.00 79.81 317 ASN A N 1
ATOM 2465 C CA . ASN A 1 317 ? 30.000 -3.594 -3.920 1.00 79.81 317 ASN A CA 1
ATOM 2466 C C . ASN A 1 317 ? 30.210 -3.064 -2.496 1.00 79.81 317 ASN A C 1
ATOM 2468 O O . ASN A 1 317 ? 31.224 -3.366 -1.874 1.00 79.81 317 ASN A O 1
ATOM 2472 N N . VAL A 1 318 ? 29.233 -2.340 -1.938 1.00 84.75 318 VAL A N 1
ATOM 2473 C CA . VAL A 1 318 ? 29.300 -1.832 -0.559 1.00 84.75 318 VAL A CA 1
ATOM 2474 C C . VAL A 1 318 ? 29.406 -2.983 0.442 1.00 84.75 318 VAL A C 1
ATOM 2476 O O . VAL A 1 318 ? 30.278 -2.951 1.308 1.00 84.75 318 VAL A O 1
ATOM 2479 N N . LYS A 1 319 ? 28.593 -4.039 0.302 1.00 84.50 319 LYS A N 1
ATOM 2480 C CA . LYS A 1 319 ? 28.676 -5.232 1.164 1.00 84.50 319 LYS A CA 1
ATOM 2481 C C . LYS A 1 319 ? 30.058 -5.881 1.115 1.00 84.50 319 LYS A C 1
ATOM 2483 O O . LYS A 1 319 ? 30.605 -6.221 2.162 1.00 84.50 319 LYS A O 1
ATOM 2488 N N . GLN A 1 320 ? 30.627 -6.033 -0.080 1.00 80.81 320 GLN A N 1
ATOM 2489 C CA . GLN A 1 320 ? 31.967 -6.594 -0.251 1.00 80.81 320 GLN A CA 1
ATOM 2490 C C . GLN A 1 320 ? 33.037 -5.713 0.397 1.00 80.81 320 GLN A C 1
ATOM 2492 O O . GLN A 1 320 ? 33.883 -6.232 1.121 1.00 80.81 320 GLN A O 1
ATOM 2497 N N . ILE A 1 321 ? 32.984 -4.394 0.186 1.00 83.25 321 ILE A N 1
ATOM 2498 C CA . ILE A 1 321 ? 33.919 -3.437 0.795 1.00 83.25 321 ILE A CA 1
ATOM 2499 C C . ILE A 1 321 ? 33.852 -3.524 2.321 1.00 83.25 321 ILE A C 1
ATOM 2501 O O . ILE A 1 321 ? 34.892 -3.661 2.957 1.00 83.25 321 ILE A O 1
ATOM 2505 N N . VAL A 1 322 ? 32.652 -3.511 2.908 1.00 85.50 322 VAL A N 1
ATOM 2506 C CA . VAL A 1 322 ? 32.463 -3.597 4.366 1.00 85.50 322 VAL A CA 1
ATOM 2507 C C . VAL A 1 322 ? 32.997 -4.921 4.925 1.00 85.50 322 VAL A C 1
ATOM 2509 O O . VAL A 1 322 ? 33.726 -4.921 5.915 1.00 85.50 322 VAL A O 1
ATOM 2512 N N . ALA A 1 323 ? 32.704 -6.052 4.276 1.00 83.81 323 ALA A N 1
ATOM 2513 C CA . ALA A 1 323 ? 33.211 -7.359 4.704 1.00 83.81 323 ALA A CA 1
ATOM 2514 C C . ALA A 1 323 ? 34.749 -7.438 4.650 1.00 83.81 323 ALA A C 1
ATOM 2516 O O . ALA A 1 323 ? 35.388 -8.013 5.529 1.00 83.81 323 ALA A O 1
ATOM 2517 N N . ASN A 1 324 ? 35.345 -6.833 3.627 1.00 83.12 324 ASN A N 1
ATOM 2518 C CA . ASN A 1 324 ? 36.786 -6.784 3.410 1.00 83.12 324 ASN A CA 1
ATOM 2519 C C . ASN A 1 324 ? 37.502 -5.811 4.357 1.00 83.12 324 ASN A C 1
ATOM 2521 O O . ASN A 1 324 ? 38.610 -6.097 4.819 1.00 83.12 324 ASN A O 1
ATOM 2525 N N . PHE A 1 325 ? 36.856 -4.691 4.683 1.00 84.88 325 PHE A N 1
ATOM 2526 C CA . PHE A 1 325 ? 37.339 -3.718 5.658 1.00 84.88 325 PHE A CA 1
ATOM 2527 C C . PHE A 1 325 ? 37.514 -4.358 7.038 1.00 84.88 325 PHE A C 1
ATOM 2529 O O . PHE A 1 325 ? 38.583 -4.241 7.629 1.00 84.88 325 PHE A O 1
ATOM 2536 N N . ASN A 1 326 ? 36.529 -5.141 7.488 1.00 75.00 326 ASN A N 1
ATOM 2537 C CA . ASN A 1 326 ? 36.591 -5.862 8.767 1.00 75.00 326 ASN A CA 1
ATOM 2538 C C . ASN A 1 326 ? 37.744 -6.881 8.847 1.00 75.00 326 ASN A C 1
ATOM 2540 O O . ASN A 1 326 ? 38.136 -7.284 9.937 1.00 75.00 326 ASN A O 1
ATOM 2544 N N . ASN A 1 327 ? 38.305 -7.274 7.701 1.00 79.19 327 ASN A N 1
ATOM 2545 C CA . ASN A 1 327 ? 39.429 -8.201 7.597 1.00 79.19 327 ASN A CA 1
ATOM 2546 C C . ASN A 1 327 ? 40.771 -7.497 7.307 1.00 79.19 327 ASN A C 1
ATOM 2548 O O . ASN A 1 327 ? 41.736 -8.174 6.948 1.00 79.19 327 ASN A O 1
ATOM 2552 N N . ASN A 1 328 ? 40.843 -6.160 7.413 1.00 78.50 328 ASN A N 1
ATOM 2553 C CA . ASN A 1 328 ? 42.004 -5.330 7.045 1.00 78.50 328 ASN A CA 1
ATOM 2554 C C . ASN A 1 328 ? 42.514 -5.562 5.608 1.00 78.50 328 ASN A C 1
ATOM 2556 O O . ASN A 1 328 ? 43.699 -5.399 5.318 1.00 78.50 328 ASN A O 1
ATOM 2560 N N . LYS A 1 329 ? 41.629 -5.954 4.686 1.00 71.69 329 LYS A N 1
ATOM 2561 C CA . LYS A 1 329 ? 41.976 -6.271 3.295 1.00 71.69 329 LYS A CA 1
ATOM 2562 C C . LYS A 1 329 ? 41.026 -5.564 2.343 1.00 71.69 329 LYS A C 1
ATOM 2564 O O . LYS A 1 329 ? 40.200 -6.217 1.717 1.00 71.69 329 LYS A O 1
ATOM 2569 N N . ILE A 1 330 ? 41.128 -4.240 2.199 1.00 74.06 330 ILE A N 1
ATOM 2570 C CA . ILE A 1 330 ? 40.445 -3.571 1.082 1.00 74.06 330 ILE A CA 1
ATOM 2571 C C . ILE A 1 330 ? 41.138 -4.016 -0.212 1.00 74.06 330 ILE A C 1
ATOM 2573 O O . ILE A 1 330 ? 42.178 -3.489 -0.598 1.00 74.06 330 ILE A O 1
ATOM 2577 N N . ASN A 1 331 ? 40.558 -5.014 -0.874 1.00 68.19 331 ASN A N 1
ATOM 2578 C CA . ASN A 1 331 ? 40.995 -5.444 -2.192 1.00 68.19 331 ASN A CA 1
ATOM 2579 C C . ASN A 1 331 ? 40.512 -4.419 -3.217 1.00 68.19 331 ASN A C 1
ATOM 2581 O O . ASN A 1 331 ? 39.360 -4.456 -3.649 1.00 68.19 331 ASN A O 1
ATOM 2585 N N . ILE A 1 332 ? 41.394 -3.498 -3.598 1.00 68.56 332 ILE A N 1
ATOM 2586 C CA . ILE A 1 332 ? 41.171 -2.658 -4.772 1.00 68.56 332 ILE A CA 1
ATOM 2587 C C . ILE A 1 332 ? 41.208 -3.595 -5.988 1.00 68.56 332 ILE A C 1
ATOM 2589 O O . ILE A 1 332 ? 42.182 -4.343 -6.132 1.00 68.56 332 ILE A O 1
ATOM 2593 N N . PRO A 1 333 ? 40.168 -3.612 -6.845 1.00 62.50 333 PRO A N 1
ATOM 2594 C CA . PRO A 1 333 ? 40.192 -4.405 -8.065 1.00 62.50 333 PRO A CA 1
ATOM 2595 C C . PRO A 1 333 ? 41.465 -4.104 -8.852 1.00 62.50 333 PRO A C 1
ATOM 2597 O O . PRO A 1 333 ? 41.877 -2.948 -8.950 1.00 62.50 333 PRO A O 1
ATOM 2600 N N . TYR A 1 334 ? 42.093 -5.135 -9.417 1.00 57.38 334 TYR A N 1
ATOM 2601 C CA . TYR A 1 334 ? 43.282 -4.945 -10.239 1.00 57.38 334 TYR A CA 1
ATOM 2602 C C . TYR A 1 334 ? 42.952 -3.992 -11.400 1.00 57.38 334 TYR A C 1
ATOM 2604 O O . TYR A 1 334 ? 42.184 -4.341 -12.295 1.00 57.38 334 TYR A O 1
ATOM 2612 N N . LEU A 1 335 ? 43.531 -2.786 -11.379 1.00 52.62 335 LEU A N 1
ATOM 2613 C CA . LEU A 1 335 ? 43.274 -1.710 -12.349 1.00 52.62 335 LEU A CA 1
ATOM 2614 C C . LEU A 1 335 ? 43.816 -2.017 -13.760 1.00 52.62 335 LEU A C 1
ATOM 2616 O O . LEU A 1 335 ? 43.614 -1.238 -14.684 1.00 52.62 335 LEU A O 1
ATOM 2620 N N . GLY A 1 336 ? 44.454 -3.174 -13.965 1.00 42.97 336 GLY A N 1
ATOM 2621 C CA . GLY A 1 336 ? 44.890 -3.669 -15.275 1.00 42.97 336 GLY A CA 1
ATOM 2622 C C . GLY A 1 336 ? 43.768 -4.228 -16.161 1.00 42.97 336 GLY A C 1
ATOM 2623 O O . GLY A 1 336 ? 44.044 -5.051 -17.027 1.00 42.97 336 GLY A O 1
ATOM 2624 N N . LEU A 1 337 ? 42.519 -3.797 -15.953 1.00 45.38 337 LEU A N 1
ATOM 2625 C CA . LEU A 1 337 ? 41.388 -4.003 -16.869 1.00 45.38 337 LEU A CA 1
ATOM 2626 C C . LEU A 1 337 ? 41.330 -2.931 -17.970 1.00 45.38 337 LEU A C 1
ATOM 2628 O O . LEU A 1 337 ? 40.276 -2.715 -18.567 1.00 45.38 337 LEU A O 1
ATOM 2632 N N . SER A 1 338 ? 42.453 -2.274 -18.277 1.00 45.16 338 SER A N 1
ATOM 2633 C CA . SER A 1 338 ? 42.602 -1.729 -19.626 1.00 45.16 338 SER A CA 1
ATOM 2634 C C . SER A 1 338 ? 42.381 -2.901 -20.585 1.00 45.16 338 SER A C 1
ATOM 2636 O O . SER A 1 338 ? 42.891 -3.989 -20.283 1.00 45.16 338 SER A O 1
ATOM 2638 N N . PRO A 1 339 ? 41.617 -2.755 -21.683 1.00 46.53 339 PRO A N 1
ATOM 2639 C CA . PRO A 1 339 ? 41.581 -3.785 -22.703 1.00 46.53 339 PRO A CA 1
ATOM 2640 C C . PRO A 1 339 ? 43.041 -4.086 -23.027 1.00 46.53 339 PRO A C 1
ATOM 2642 O O . PRO A 1 339 ? 43.744 -3.223 -23.555 1.00 46.53 339 PRO A O 1
ATOM 2645 N N . GLN A 1 340 ? 43.544 -5.263 -22.638 1.00 49.31 340 GLN A N 1
ATOM 2646 C CA . GLN A 1 340 ? 44.756 -5.749 -23.270 1.00 49.31 340 GLN A CA 1
ATOM 2647 C C . GLN A 1 340 ? 44.379 -5.725 -24.736 1.00 49.31 340 GLN A C 1
ATOM 2649 O O . GLN A 1 340 ? 43.367 -6.338 -25.083 1.00 49.31 340 GLN A O 1
ATOM 2654 N N . SER A 1 341 ? 45.077 -4.913 -25.534 1.00 43.19 341 SER A N 1
ATOM 2655 C CA . SER A 1 341 ? 44.937 -4.923 -26.982 1.00 43.19 341 SER A CA 1
ATOM 2656 C C . SER A 1 341 ? 44.822 -6.386 -27.365 1.00 43.19 341 SER A C 1
ATOM 2658 O O . SER A 1 341 ? 45.765 -7.141 -27.114 1.00 43.19 341 SER A O 1
ATOM 2660 N N . GLU A 1 342 ? 43.628 -6.822 -27.788 1.00 42.22 342 GLU A N 1
ATOM 2661 C CA . GLU A 1 342 ? 43.422 -8.237 -28.059 1.00 42.22 342 GLU A CA 1
ATOM 2662 C C . GLU A 1 342 ? 44.558 -8.630 -29.000 1.00 42.22 342 GLU A C 1
ATOM 2664 O O . GLU A 1 342 ? 44.742 -7.957 -30.025 1.00 42.22 342 GLU A O 1
ATOM 2669 N N . PRO A 1 343 ? 45.404 -9.617 -28.647 1.00 44.69 343 PRO A N 1
ATOM 2670 C CA . PRO A 1 343 ? 46.443 -10.039 -29.558 1.00 44.69 343 PRO A CA 1
ATOM 2671 C C . PRO A 1 343 ? 45.708 -10.433 -30.824 1.00 44.69 343 PRO A C 1
ATOM 2673 O O . PRO A 1 343 ? 44.805 -11.263 -30.754 1.00 44.69 343 PRO A O 1
ATOM 2676 N N . ASN A 1 344 ? 46.056 -9.748 -31.914 1.00 43.38 344 ASN A N 1
ATOM 2677 C CA . ASN A 1 344 ? 45.424 -9.738 -33.226 1.00 43.38 344 ASN A CA 1
ATOM 2678 C C . ASN A 1 344 ? 45.220 -11.180 -33.732 1.00 43.38 344 ASN A C 1
ATOM 2680 O O . ASN A 1 344 ? 45.991 -11.705 -34.536 1.00 43.38 344 ASN A O 1
ATOM 2684 N N . LYS A 1 345 ? 44.222 -11.882 -33.191 1.00 46.34 345 LYS A N 1
ATOM 2685 C CA . LYS A 1 345 ? 43.845 -13.223 -33.603 1.00 46.34 345 LYS A CA 1
ATOM 2686 C C . LYS A 1 345 ? 43.103 -12.994 -34.895 1.00 46.34 345 LYS A C 1
ATOM 2688 O O . LYS A 1 345 ? 42.003 -12.450 -34.881 1.00 46.34 345 LYS A O 1
ATOM 2693 N N . LYS A 1 346 ? 43.769 -13.347 -35.999 1.00 46.22 346 LYS A N 1
ATOM 2694 C CA . LYS A 1 346 ? 43.214 -13.387 -37.354 1.00 46.22 346 LYS A CA 1
ATOM 2695 C C . LYS A 1 346 ? 41.717 -13.682 -37.271 1.00 46.22 346 LYS A C 1
ATOM 2697 O O . LYS A 1 346 ? 41.347 -14.773 -36.842 1.00 46.22 346 LYS A O 1
ATOM 2702 N N . ARG A 1 347 ? 40.893 -12.692 -37.638 1.00 43.97 347 ARG A N 1
ATOM 2703 C CA . ARG A 1 347 ? 39.455 -12.858 -37.860 1.00 43.97 347 ARG A CA 1
ATOM 2704 C C . ARG A 1 347 ? 39.283 -14.075 -38.767 1.00 43.97 347 ARG A C 1
ATOM 2706 O O . ARG A 1 347 ? 39.566 -13.987 -39.956 1.00 43.97 347 ARG A O 1
ATOM 2713 N N . SER A 1 348 ? 38.891 -15.211 -38.203 1.00 49.03 348 SER A N 1
ATOM 2714 C CA . SER A 1 348 ? 38.232 -16.255 -38.974 1.00 49.03 348 SER A CA 1
ATOM 2715 C C . SER A 1 348 ? 36.774 -15.847 -39.080 1.00 49.03 348 SER A C 1
ATOM 2717 O O . SER A 1 348 ? 36.188 -15.451 -38.073 1.00 49.03 348 SER A O 1
ATOM 2719 N N . ASP A 1 349 ? 36.224 -15.928 -40.281 1.00 47.91 349 ASP A N 1
ATOM 2720 C CA . ASP A 1 349 ? 34.887 -15.485 -40.658 1.00 47.91 349 ASP A CA 1
ATOM 2721 C C . ASP A 1 349 ? 33.777 -16.070 -39.768 1.00 47.91 349 ASP A C 1
ATOM 2723 O O . ASP A 1 349 ? 33.144 -17.075 -40.083 1.00 47.91 349 ASP A O 1
ATOM 2727 N N . THR A 1 350 ? 33.502 -15.429 -38.635 1.00 48.16 350 THR A N 1
ATOM 2728 C CA . THR A 1 350 ? 32.279 -15.654 -37.868 1.00 48.16 350 THR A CA 1
ATOM 2729 C C . THR A 1 350 ? 31.246 -14.639 -38.318 1.00 48.16 350 THR A C 1
ATOM 2731 O O . THR A 1 350 ? 31.422 -13.434 -38.128 1.00 48.16 350 THR A O 1
ATOM 2734 N N . LYS A 1 351 ? 30.174 -15.153 -38.932 1.00 49.12 351 LYS A N 1
ATOM 2735 C CA . LYS A 1 351 ? 28.980 -14.401 -39.326 1.00 49.12 351 LYS A CA 1
ATOM 2736 C C . LYS A 1 351 ? 28.555 -13.462 -38.199 1.00 49.12 351 LYS A C 1
ATOM 2738 O O . LYS A 1 351 ? 28.271 -13.897 -37.086 1.00 49.12 351 LYS A O 1
ATOM 2743 N N . GLN A 1 352 ? 28.521 -12.179 -38.532 1.00 38.72 352 GLN A N 1
ATOM 2744 C CA . GLN A 1 352 ? 27.991 -11.112 -37.700 1.00 38.72 352 GLN A CA 1
ATOM 2745 C C . GLN A 1 352 ? 26.559 -11.495 -37.276 1.00 38.72 352 GLN A C 1
ATOM 2747 O O . GLN A 1 352 ? 25.750 -11.812 -38.153 1.00 38.72 352 GLN A O 1
ATOM 2752 N N . PRO A 1 353 ? 26.228 -11.531 -35.974 1.00 39.38 353 PRO A N 1
ATOM 2753 C CA . PRO A 1 353 ? 24.850 -11.738 -35.556 1.00 39.38 353 PRO A CA 1
ATOM 2754 C C . PRO A 1 353 ? 24.001 -10.590 -36.109 1.00 39.38 353 PRO A C 1
ATOM 2756 O O . PRO A 1 353 ? 24.344 -9.417 -35.953 1.00 39.38 353 PRO A O 1
ATOM 2759 N N . SER A 1 354 ? 22.921 -10.936 -36.807 1.00 37.09 354 SER A N 1
ATOM 2760 C CA . SER A 1 354 ? 21.970 -9.972 -37.351 1.00 37.09 354 SER A CA 1
ATOM 2761 C C . SER A 1 354 ? 21.363 -9.160 -36.210 1.00 37.09 354 SER A C 1
ATOM 2763 O O . SER A 1 354 ? 20.699 -9.719 -35.336 1.00 37.09 354 SER A O 1
ATOM 2765 N N . ILE A 1 355 ? 21.592 -7.848 -36.231 1.00 39.25 355 ILE A N 1
ATOM 2766 C CA . ILE A 1 355 ? 20.892 -6.890 -35.375 1.00 39.25 355 ILE A CA 1
ATOM 2767 C C . ILE A 1 355 ? 19.401 -6.970 -35.748 1.00 39.25 355 ILE A C 1
ATOM 2769 O O . ILE A 1 355 ? 19.089 -6.844 -36.935 1.00 39.25 355 ILE A O 1
ATOM 2773 N N . PRO A 1 356 ? 18.478 -7.200 -34.796 1.00 34.88 356 PRO A N 1
ATOM 2774 C CA . PRO A 1 356 ? 17.050 -7.151 -35.078 1.00 34.88 356 PRO A CA 1
ATOM 2775 C C . PRO A 1 356 ? 16.687 -5.781 -35.652 1.00 34.88 356 PRO A C 1
ATOM 2777 O O . PRO A 1 356 ? 17.022 -4.747 -35.073 1.00 34.88 356 PRO A O 1
ATOM 2780 N N . SER A 1 357 ? 16.017 -5.769 -36.802 1.00 32.22 357 SER A N 1
ATOM 2781 C CA . SER A 1 357 ? 15.454 -4.555 -37.379 1.00 32.22 357 SER A CA 1
ATOM 2782 C C . SER A 1 357 ? 14.428 -3.971 -36.410 1.00 32.22 357 SER A C 1
ATOM 2784 O O . SER A 1 357 ? 13.395 -4.590 -36.150 1.00 32.22 357 SER A O 1
ATOM 2786 N N . PHE A 1 358 ? 14.703 -2.777 -35.888 1.00 33.03 358 PHE A N 1
ATOM 2787 C CA . PHE A 1 358 ? 13.697 -1.969 -35.213 1.00 33.03 358 PHE A CA 1
ATOM 2788 C C . PHE A 1 358 ? 12.662 -1.539 -36.256 1.00 33.03 358 PHE A C 1
ATOM 2790 O O . PHE A 1 358 ? 12.894 -0.614 -37.031 1.00 33.03 358 PHE A O 1
ATOM 2797 N N . HIS A 1 359 ? 11.529 -2.236 -36.303 1.00 32.69 359 HIS A N 1
ATOM 2798 C CA . HIS A 1 359 ? 10.323 -1.668 -36.882 1.00 32.69 359 HIS A CA 1
ATOM 2799 C C . HIS A 1 359 ? 9.708 -0.753 -35.828 1.00 32.69 359 HIS A C 1
ATOM 2801 O O . HIS A 1 359 ? 9.221 -1.221 -34.800 1.00 32.69 359 HIS A O 1
ATOM 2807 N N . SER A 1 360 ? 9.789 0.554 -36.072 1.00 37.53 360 SER A N 1
ATOM 2808 C CA . SER A 1 360 ? 8.936 1.521 -35.388 1.00 37.53 360 SER A CA 1
ATOM 2809 C C . SER A 1 360 ? 7.470 1.191 -35.702 1.00 37.53 360 SER A C 1
ATOM 2811 O O . SER A 1 360 ? 7.181 0.918 -36.872 1.00 37.53 360 SER A O 1
ATOM 2813 N N . PRO A 1 361 ? 6.570 1.177 -34.704 1.00 48.72 361 PRO A N 1
ATOM 2814 C CA . PRO A 1 361 ? 5.132 1.169 -34.951 1.00 48.72 361 PRO A CA 1
ATOM 2815 C C . PRO A 1 361 ? 4.661 2.456 -35.637 1.00 48.72 361 PRO A C 1
ATOM 2817 O O . PRO A 1 361 ? 5.283 3.521 -35.403 1.00 48.72 361 PRO A O 1
#

pLDDT: mean 85.54, std 19.44, range [26.3, 98.62]

Sequence (361 aa):
MNYFARQLSTGLILLSTLSTTWAVSNPATVQALADLDNSFVQTYNSWNKATGDAARPILMVSDFSYQLIRSDGTTETFNGLLSPFNELKAVSHIGPYLFSVGKLHWVHPQDDSWKQELTSVQTKVHALSTQMGQIDWSNPAWPGREKEIEQFMQNALQIVDRFITSLLVKGSYTQEDYTSFVNQYIHIMIATMYLSNVGNTVPTLRQLYSWKSQLGKAWDQLYVVIVGTKGRSTSELTLDTSTAAYTIASTMNPAAVKDHIIIAPMVQSTPQALAVLGAIINTRTLAQSTFITERAKKATGLYEAALSSTIPLAMTNVKQIVANFNNNKINIPYLGLSPQSEPNKKRSDTKQPSIPSFHSP

Secondary structure (DSSP, 8-state):
--------------------------HHHHHHHHHHHHHHHHHHHHHHHHHHHHS-SEEEEETTEEEEE-TTS-EEEEE---TTHHHHHHHHTHHHHHHHHHHHHHH-TT--HHHHHHHHHHHHHHHHHHHGGGS----TTSTT-HHHHHHHHHHHHHHHHHHHHHHHHHT---HHHHHHHHHHHHHHHHHHHHHHHHHHHHHHHHHHHHHHHHHGGGGGG-EEEEES--SSTTSS-STTT-HHHHHHHTTS-HHHHHHHEEEETT--SHHHHHHHHHHHHHHHHHHHHH--SHHHHHSSSHHHHHH-TTS-TTHHHHHHHHHHHTTT------S--S-------------PPPPP-----

Foldseek 3Di:
DDDDDDDDDDDPPPPPPPPPPPDDDDVVVVVVVVVVVVVVVVVLLVQLLVQLVQLPQEWEAEAQKIWTQHNVRDIDIDGLQDPPLVLLQVLLCLLVVLCVLVVVCQVPVVDPVSLVVLVVVLVVLVVCLVCLVVGDQDAPLDPPCSVVVSVLSNVSSVLSNVLSVVCNVVVHDYPVSSVVSCVVNVVSSVVSNVVSCSRRLVVVLVVLVVVCVVCPPCLQSYAYEYEADDDDPPACQDCVGNPVLVSNCVSYDVVCSQQRYAYYRHDDDPSSSSSVNSSLVVLLVCLCVPQVDPCSCPPQVQSVQSRGNPRPNNNRVVVVQVVCVVVVHRDDDDPPPPPPPPPCDPDDDDDDPDDPDDDDD

Radius of gyration: 31.51 Å; chains: 1; bounding box: 88×38×93 Å